Protein AF-A0A6A4IDJ8-F1 (afdb_monomer)

Radius of gyration: 20.81 Å; Cα contacts (8 Å, |Δi|>4): 301; chains: 1; bounding box: 50×39×60 Å

Foldseek 3Di:
DFEEAPVQEFQVCVLQCQQNQWHWDQDPVRDTDTDGRPDHVVVPDDDDTGYDDAVHDPRHDDPVSDDDALLVRLVVVQVVVQVVCVVVVVCLPDAAEYEYEANCLRNVVSNQVVLVVVLVVQVVPPPDPGSNDGHPYYHYYHYDHQVLVVLVCPLVQAPDQDPVRDGNDDPVLSVQSVVLSVVLNVLSVVCVVPVDPVSVVSSVVSSCRVND

Nearest PDB structures (foldseek):
  4az0-assembly1_A  TM=6.707E-01  e=9.562E-08  Homo sapiens
  1ac5-assembly1_A  TM=7.218E-01  e=9.133E-07  Saccharomyces cerevisiae
  4mws-assembly1_B  TM=6.932E-01  e=4.111E-06  Homo sapiens
  1ivy-assembly1_A  TM=6.555E-01  e=3.406E-06  Homo sapiens
  4cib-assembly1_A-2  TM=6.575E-01  e=1.121E-05  Homo sapiens

Mean predicted aligned error: 4.63 Å

Organism: NCBI:txid1447944

InterPro domains:
  IPR001563 Peptidase S10, serine carboxypeptidase [PF00450] (3-128)
  IPR001563 Peptidase S10, serine carboxypeptidase [PR00724] (37-49)
  IPR001563 Peptidase S10, serine carboxypeptidase [PR00724] (50-60)
  IPR001563 Peptidase S10, serine carboxypeptidase [PR00724] (84-109)
  IPR001563 Peptidase S10, serine carboxypeptidase [PTHR11802] (3-147)
  IPR029058 Alpha/Beta hydrolase fold [G3DSA:3.40.50.1820] (1-210)
  IPR029058 Alpha/Beta hydrolase fold [SSF53474] (2-199)

Structure (mmCIF, N/CA/C/O backbone):
data_AF-A0A6A4IDJ8-F1
#
_entry.id   AF-A0A6A4IDJ8-F1
#
loop_
_atom_site.group_PDB
_atom_site.id
_atom_site.type_symbol
_atom_site.label_atom_id
_atom_site.label_alt_id
_atom_site.label_comp_id
_atom_site.label_asym_id
_atom_site.label_entity_id
_atom_site.label_seq_id
_atom_site.pdbx_PDB_ins_code
_atom_site.Cartn_x
_atom_site.Cartn_y
_atom_site.Cartn_z
_atom_site.occupancy
_atom_site.B_iso_or_equiv
_atom_site.auth_seq_id
_atom_site.auth_comp_id
_atom_site.auth_asym_id
_atom_site.auth_atom_id
_atom_site.pdbx_PDB_model_num
ATOM 1 N N . MET A 1 1 ? -10.641 -4.810 2.750 1.00 96.31 1 MET A N 1
ATOM 2 C CA . MET A 1 1 ? -10.283 -3.405 2.479 1.00 96.31 1 MET A CA 1
ATOM 3 C C . MET A 1 1 ? -9.244 -3.351 1.375 1.00 96.31 1 MET A C 1
ATOM 5 O O . MET A 1 1 ? -8.330 -4.166 1.397 1.00 96.31 1 MET A O 1
ATOM 9 N N . THR A 1 2 ? -9.379 -2.419 0.434 1.00 95.88 2 THR A N 1
ATOM 10 C CA . THR A 1 2 ? -8.414 -2.151 -0.638 1.00 95.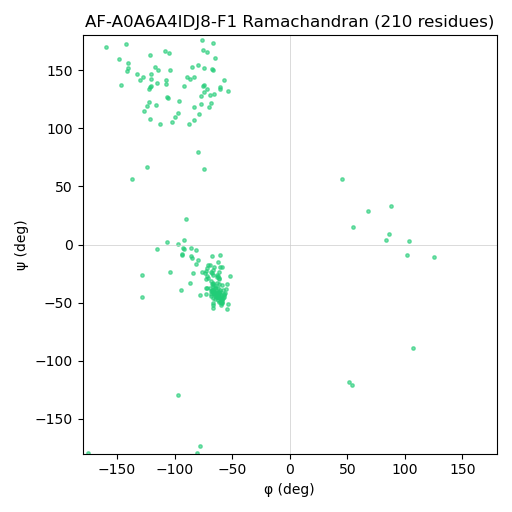88 2 THR A CA 1
ATOM 11 C C . THR A 1 2 ? -7.925 -0.706 -0.551 1.00 95.88 2 THR A C 1
ATOM 13 O O . THR A 1 2 ? -8.698 0.191 -0.211 1.00 95.88 2 THR A O 1
ATOM 16 N N . LEU A 1 3 ? -6.645 -0.481 -0.841 1.00 96.19 3 LEU A N 1
ATOM 17 C CA . LEU A 1 3 ? -6.045 0.853 -0.939 1.00 96.19 3 LEU A CA 1
ATOM 18 C C . LEU A 1 3 ? -5.050 0.911 -2.103 1.00 96.19 3 LEU A C 1
ATOM 20 O O . LEU A 1 3 ? -4.458 -0.109 -2.472 1.00 96.19 3 LEU A O 1
ATOM 24 N N . GLY A 1 4 ? -4.875 2.102 -2.672 1.00 95.06 4 GLY A N 1
ATOM 25 C CA . GLY A 1 4 ? -3.953 2.330 -3.780 1.00 95.06 4 GLY A CA 1
ATOM 26 C C . GLY A 1 4 ? -2.477 2.274 -3.370 1.00 95.06 4 GLY A C 1
ATOM 27 O O . GLY A 1 4 ? -2.130 2.297 -2.189 1.00 95.06 4 GLY A O 1
ATOM 28 N N . GLY A 1 5 ? -1.609 2.173 -4.380 1.00 94.62 5 GLY A N 1
ATOM 29 C CA . GLY A 1 5 ? -0.154 2.271 -4.246 1.00 94.62 5 GLY A CA 1
ATOM 30 C C . GLY A 1 5 ? 0.350 3.683 -4.568 1.00 94.62 5 GLY A C 1
ATOM 31 O O . GLY A 1 5 ? -0.171 4.669 -4.048 1.00 94.62 5 GLY A O 1
ATOM 32 N N . GLY A 1 6 ? 1.354 3.784 -5.447 1.00 93.44 6 GLY A N 1
ATOM 33 C CA . GLY A 1 6 ? 1.937 5.049 -5.913 1.00 93.44 6 GLY A CA 1
ATOM 34 C C . GLY A 1 6 ? 3.328 5.315 -5.325 1.00 93.44 6 GLY A C 1
ATOM 35 O O . GLY A 1 6 ? 4.295 4.877 -5.943 1.00 93.44 6 GLY A O 1
ATOM 36 N N . PRO A 1 7 ? 3.463 5.974 -4.153 1.00 93.00 7 PRO A N 1
ATOM 37 C CA . PRO A 1 7 ? 2.414 6.420 -3.226 1.00 93.00 7 PRO A CA 1
ATOM 38 C C . PRO A 1 7 ? 1.541 7.540 -3.807 1.00 93.00 7 PRO A C 1
ATOM 40 O O . PRO A 1 7 ? 2.003 8.335 -4.617 1.00 93.00 7 PRO A O 1
ATOM 43 N N . GLY A 1 8 ? 0.278 7.614 -3.382 1.00 93.88 8 GLY A N 1
ATOM 44 C CA . GLY A 1 8 ? -0.651 8.667 -3.809 1.00 93.88 8 GLY A CA 1
ATOM 45 C C . GLY A 1 8 ? -1.695 8.241 -4.849 1.00 93.88 8 GLY A C 1
ATOM 46 O O . GLY A 1 8 ? -2.475 9.071 -5.312 1.00 93.88 8 GLY A O 1
ATOM 47 N N . GLY A 1 9 ? -1.721 6.960 -5.227 1.00 95.06 9 GLY A N 1
ATOM 48 C CA . GLY A 1 9 ? -2.735 6.421 -6.128 1.00 95.06 9 GLY A CA 1
ATOM 49 C C . GLY A 1 9 ? -4.075 6.237 -5.418 1.00 95.06 9 GLY A C 1
ATOM 50 O O . GLY A 1 9 ? -4.120 5.722 -4.303 1.00 95.06 9 GLY A O 1
ATOM 51 N N . SER A 1 10 ? -5.172 6.619 -6.076 1.00 96.06 10 SER A N 1
ATOM 52 C CA . SER A 1 10 ? -6.521 6.419 -5.534 1.00 96.06 10 SER A CA 1
ATOM 53 C C . SER A 1 10 ? -6.821 4.935 -5.315 1.00 96.06 10 SER A C 1
ATOM 55 O O . SER A 1 10 ? -6.571 4.097 -6.186 1.00 96.06 10 SER A O 1
ATOM 57 N N . GLY A 1 11 ? -7.408 4.608 -4.162 1.00 95.12 11 GLY A N 1
ATOM 58 C CA . GLY A 1 11 ? -7.892 3.257 -3.883 1.00 95.12 11 GLY A CA 1
ATOM 59 C C . GLY A 1 11 ? -9.058 2.857 -4.780 1.00 95.12 11 GLY A C 1
ATOM 60 O O . GLY A 1 11 ? -9.251 1.665 -5.018 1.00 95.12 11 GLY A O 1
ATOM 61 N N . MET A 1 12 ? -9.767 3.840 -5.346 1.00 92.88 12 MET A N 1
ATOM 62 C CA . MET A 1 12 ? -10.917 3.638 -6.228 1.00 92.88 12 MET A CA 1
ATOM 63 C C . MET A 1 12 ? -10.552 2.971 -7.557 1.00 92.88 12 MET A C 1
ATOM 65 O O . MET A 1 12 ? -11.416 2.373 -8.198 1.00 92.88 12 MET A O 1
ATOM 69 N N . LEU A 1 13 ? -9.278 3.005 -7.963 1.00 90.75 13 LEU A N 1
ATOM 70 C CA . LEU A 1 13 ? -8.842 2.356 -9.200 1.00 90.75 13 LEU A CA 1
ATOM 71 C C . LEU A 1 13 ? -9.151 0.855 -9.191 1.00 90.75 13 LEU A C 1
ATOM 73 O O . LEU A 1 13 ? -9.578 0.315 -10.205 1.00 90.75 13 LEU A O 1
ATOM 77 N N . PHE A 1 14 ? -8.983 0.180 -8.053 1.00 90.75 14 PHE A N 1
ATOM 78 C CA . PHE A 1 14 ? -9.206 -1.260 -7.952 1.00 90.75 14 PHE A CA 1
ATOM 79 C C . PHE A 1 14 ? -10.681 -1.662 -8.145 1.00 90.75 14 PHE A C 1
ATOM 81 O O . PHE A 1 14 ? -10.953 -2.472 -9.036 1.00 90.75 14 PHE A O 1
ATOM 88 N N . PRO A 1 15 ? -11.660 -1.110 -7.392 1.00 92.12 15 PRO A N 1
ATOM 89 C CA . PRO A 1 15 ? -13.061 -1.442 -7.621 1.00 92.12 15 PRO A CA 1
ATOM 90 C C . PRO A 1 15 ? -13.528 -1.066 -9.035 1.00 92.12 15 PRO A C 1
ATOM 92 O O . PRO A 1 15 ? -14.193 -1.881 -9.669 1.00 92.12 15 PRO A O 1
ATOM 95 N N . PHE A 1 16 ? -13.122 0.086 -9.577 1.00 91.94 16 PHE A N 1
ATOM 96 C CA . PHE A 1 16 ? -13.548 0.525 -10.914 1.00 91.94 16 PHE A CA 1
ATOM 97 C C . PHE A 1 16 ? -12.772 -0.104 -12.083 1.00 91.94 16 PHE A C 1
ATOM 99 O O . PHE A 1 16 ? -13.154 0.086 -13.237 1.00 91.94 16 PHE A O 1
ATOM 106 N N . SER A 1 17 ? -11.733 -0.896 -11.807 1.00 88.56 17 SER A N 1
ATOM 107 C CA . SER A 1 17 ? -11.052 -1.738 -12.806 1.00 88.56 17 SER A CA 1
ATOM 108 C C . SER A 1 17 ? -11.629 -3.157 -12.890 1.00 88.56 17 SER A C 1
ATOM 110 O O . SER A 1 17 ? -11.113 -3.980 -13.639 1.00 88.56 17 SER A O 1
ATOM 112 N N . GLY A 1 18 ? -12.694 -3.459 -12.137 1.00 83.75 18 GLY A N 1
ATOM 113 C CA . GLY A 1 18 ? -13.428 -4.725 -12.239 1.00 83.75 18 GLY A CA 1
ATOM 114 C C . GLY A 1 18 ? -13.583 -5.500 -10.931 1.00 83.75 18 GLY A C 1
ATOM 115 O O . GLY A 1 18 ? -14.393 -6.419 -10.875 1.00 83.75 18 GLY A O 1
ATOM 116 N N . ALA A 1 19 ? -12.890 -5.138 -9.848 1.00 91.06 19 ALA A N 1
ATOM 117 C CA . ALA A 1 19 ? -13.124 -5.806 -8.564 1.00 91.06 19 ALA A CA 1
ATOM 118 C C . ALA A 1 19 ? -14.454 -5.385 -7.908 1.00 91.06 19 ALA A C 1
ATOM 120 O O . ALA A 1 19 ? -15.022 -6.127 -7.109 1.00 91.06 19 ALA A O 1
ATOM 121 N N . GLY A 1 20 ? -14.955 -4.193 -8.236 1.00 94.12 20 GLY A N 1
ATOM 122 C CA . GLY A 1 20 ? -16.267 -3.697 -7.834 1.00 94.12 20 GLY A CA 1
ATOM 123 C C . GLY A 1 20 ? -17.389 -4.252 -8.718 1.00 94.12 20 GLY A C 1
ATOM 124 O O . GLY A 1 20 ? -17.131 -5.048 -9.622 1.00 94.12 20 GLY A O 1
ATOM 125 N N . PRO A 1 21 ? -18.652 -3.874 -8.469 1.00 94.12 21 PRO A N 1
ATOM 126 C CA . PRO A 1 21 ? -19.792 -4.347 -9.262 1.00 94.12 21 PRO A CA 1
ATOM 127 C C . PRO A 1 21 ? -19.769 -3.813 -10.702 1.00 94.12 21 PRO A C 1
ATOM 129 O O . PRO A 1 21 ? -20.310 -4.445 -11.606 1.00 94.12 21 PRO A O 1
ATOM 132 N N . CYS A 1 22 ? -19.110 -2.674 -10.925 1.00 93.25 22 CYS A N 1
ATOM 133 C CA . CYS A 1 22 ? -18.971 -2.054 -12.234 1.00 93.25 22 CYS A CA 1
ATOM 134 C C . CYS A 1 22 ? -17.518 -1.652 -12.497 1.00 93.25 22 CYS A C 1
ATOM 136 O O . CYS A 1 22 ? -16.819 -1.222 -11.576 1.00 93.25 22 CYS A O 1
ATOM 138 N N . SER A 1 23 ? -17.100 -1.722 -13.758 1.00 93.19 23 SER A N 1
ATOM 139 C CA . SER A 1 23 ? -15.909 -1.042 -14.262 1.00 93.19 23 SER A CA 1
ATOM 140 C C . SER A 1 23 ? -16.285 0.176 -15.105 1.00 93.19 23 SER A C 1
ATOM 142 O O . SER A 1 23 ? -17.444 0.346 -15.490 1.00 93.19 23 SER A O 1
ATOM 144 N N . ILE A 1 24 ? -15.319 1.059 -15.356 1.00 92.25 24 ILE A N 1
ATOM 145 C CA . ILE A 1 24 ? -15.520 2.231 -16.216 1.00 92.25 24 ILE A CA 1
ATOM 146 C C . ILE A 1 24 ? -15.037 1.910 -17.631 1.00 92.25 24 ILE A C 1
ATOM 148 O O . ILE A 1 24 ? -13.882 1.540 -17.828 1.00 92.25 24 ILE A O 1
ATOM 152 N N . SER A 1 25 ? -15.927 2.071 -18.609 1.00 91.81 25 SER A N 1
ATOM 153 C CA . SER A 1 25 ? -15.618 2.046 -20.040 1.00 91.81 25 SER A CA 1
ATOM 154 C C . SER A 1 25 ? -15.733 3.451 -20.625 1.00 91.81 25 SER A C 1
ATOM 156 O O . SER A 1 25 ? -16.287 4.346 -19.989 1.00 91.81 25 SER A O 1
ATOM 158 N N . ILE A 1 26 ? -15.223 3.646 -21.836 1.00 94.69 26 ILE A N 1
ATOM 159 C CA . ILE A 1 26 ? -15.336 4.902 -22.576 1.00 94.69 26 ILE A CA 1
ATOM 160 C C . ILE A 1 26 ? -16.351 4.712 -23.704 1.00 94.69 26 ILE A C 1
ATOM 162 O O . ILE A 1 26 ? -16.252 3.749 -24.466 1.00 94.69 26 ILE A O 1
ATOM 166 N N . ASP A 1 27 ? -17.350 5.591 -23.776 1.00 94.62 27 ASP A N 1
ATOM 167 C CA . ASP A 1 27 ? -18.322 5.607 -24.870 1.00 94.62 27 ASP A CA 1
ATOM 168 C C . ASP A 1 27 ? -17.736 6.221 -26.158 1.00 94.62 27 ASP A C 1
ATOM 170 O O . ASP A 1 27 ? -16.610 6.721 -26.188 1.00 94.62 27 ASP A O 1
ATOM 174 N N . GLU A 1 28 ? -18.512 6.207 -27.244 1.00 95.19 28 GLU A N 1
ATOM 175 C CA . GLU A 1 28 ? -18.094 6.754 -28.545 1.00 95.19 28 GLU A CA 1
ATOM 176 C C . GLU A 1 28 ? -17.774 8.262 -28.510 1.00 95.19 28 GLU A C 1
ATOM 178 O O . GLU A 1 28 ? -17.069 8.761 -29.386 1.00 95.19 28 GLU A O 1
ATOM 183 N N . ASN A 1 29 ? -18.258 8.989 -27.496 1.00 95.38 29 ASN A N 1
ATOM 184 C CA . ASN A 1 29 ? -18.033 10.422 -27.308 1.00 95.38 29 ASN A CA 1
ATOM 185 C C . ASN 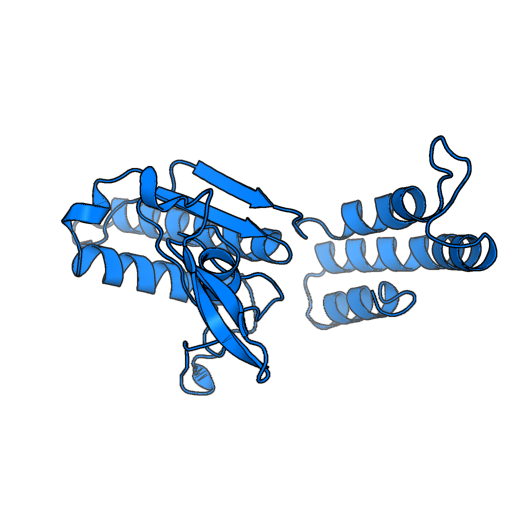A 1 29 ? -16.882 10.724 -26.332 1.00 95.38 29 ASN A C 1
ATOM 187 O O . ASN A 1 29 ? -16.595 11.893 -26.071 1.00 95.38 29 ASN A O 1
ATOM 191 N N . GLY A 1 30 ? -16.220 9.701 -25.784 1.00 93.50 30 GLY A N 1
ATOM 192 C CA . GLY A 1 30 ? -15.143 9.866 -24.811 1.00 93.50 30 GLY A CA 1
ATOM 193 C C . GLY A 1 30 ? -15.605 9.981 -23.353 1.00 93.50 30 GLY A C 1
ATOM 194 O O . GLY A 1 30 ? -14.787 10.297 -22.488 1.00 93.50 30 GLY A O 1
ATOM 195 N N . HIS A 1 31 ? -16.881 9.739 -23.042 1.00 93.88 31 HIS A N 1
ATOM 196 C CA . HIS A 1 31 ? -17.390 9.789 -21.673 1.00 93.88 31 HIS A CA 1
ATOM 197 C C . HIS A 1 31 ? -17.224 8.455 -20.945 1.00 93.88 31 HIS A C 1
ATOM 199 O O . HIS A 1 31 ? -17.441 7.381 -21.505 1.00 93.88 31 HIS A O 1
ATOM 205 N N . GLY A 1 32 ? -16.899 8.536 -19.653 1.00 91.38 32 GLY A N 1
ATOM 206 C CA . GLY A 1 32 ? -16.871 7.378 -18.767 1.00 91.38 32 GLY A CA 1
ATOM 207 C C . GLY A 1 32 ? -18.280 6.855 -18.491 1.00 91.38 32 GLY A C 1
ATOM 208 O O . GLY A 1 32 ? -19.088 7.560 -17.887 1.00 91.38 32 GLY A O 1
ATOM 209 N N . ILE A 1 33 ? -18.560 5.615 -18.884 1.00 93.94 33 ILE A N 1
ATOM 210 C CA . ILE A 1 33 ? -19.815 4.913 -18.596 1.00 93.94 33 ILE A CA 1
ATOM 211 C C . ILE A 1 33 ? -19.556 3.694 -17.700 1.00 93.94 33 ILE A C 1
ATOM 213 O O . ILE A 1 33 ? -18.570 2.979 -17.904 1.00 93.94 33 ILE A O 1
ATOM 217 N N . PRO A 1 34 ? -20.418 3.422 -16.705 1.00 93.31 34 PRO A N 1
ATOM 218 C CA . PRO A 1 34 ? -20.304 2.210 -15.912 1.00 93.31 34 PRO A CA 1
ATOM 219 C C . PRO A 1 34 ? -20.784 1.005 -16.727 1.00 93.31 34 PRO A C 1
ATOM 221 O O . PRO A 1 34 ? -21.878 1.019 -17.292 1.00 93.31 34 PRO A O 1
ATOM 224 N N . ILE A 1 35 ? -19.992 -0.060 -16.740 1.00 94.56 35 ILE A N 1
ATOM 225 C CA . ILE A 1 35 ? -20.373 -1.369 -17.278 1.00 94.56 35 ILE A CA 1
ATOM 226 C C . ILE A 1 35 ? -20.276 -2.414 -16.168 1.00 94.56 35 ILE A C 1
ATOM 228 O O . ILE A 1 35 ? -19.431 -2.299 -15.283 1.00 94.56 35 ILE A O 1
ATOM 232 N N . ALA A 1 36 ? -21.150 -3.420 -16.183 1.00 95.12 36 ALA A N 1
ATOM 233 C CA . ALA A 1 36 ? -21.112 -4.487 -15.185 1.00 95.12 36 ALA A CA 1
ATOM 234 C C . ALA A 1 36 ? -19.769 -5.228 -15.251 1.00 95.12 36 ALA A C 1
ATOM 236 O O . ALA A 1 36 ? -19.304 -5.579 -16.339 1.00 95.12 36 ALA A O 1
ATOM 237 N N . SER A 1 37 ? -19.151 -5.469 -14.093 1.00 94.62 37 SER A N 1
ATOM 238 C CA . SER A 1 37 ? -17.933 -6.273 -14.049 1.00 94.62 37 SER A CA 1
ATOM 239 C C . SER A 1 37 ? -18.283 -7.757 -14.191 1.00 94.62 37 SER A C 1
ATOM 241 O O . SER A 1 37 ? -19.104 -8.247 -13.415 1.00 94.62 37 SER A O 1
ATOM 243 N N . PRO A 1 38 ? -17.659 -8.501 -15.122 1.00 93.25 38 PRO A N 1
ATOM 244 C CA . PRO A 1 38 ? -17.938 -9.926 -15.301 1.00 93.25 38 PRO A CA 1
ATOM 245 C C . PRO A 1 38 ? -17.409 -10.807 -14.158 1.00 93.25 38 PRO A C 1
ATOM 247 O O . PRO A 1 38 ? -17.828 -11.953 -14.046 1.00 93.25 38 PRO A O 1
ATOM 250 N N . TYR A 1 39 ? -16.480 -10.298 -13.338 1.00 92.12 39 TYR A N 1
ATOM 251 C CA . TYR A 1 39 ? -15.814 -11.047 -12.264 1.00 92.12 39 TYR A CA 1
ATOM 252 C C . TYR A 1 39 ? -15.717 -10.203 -10.986 1.00 92.12 39 TYR A C 1
ATOM 254 O O . TYR A 1 39 ? -14.628 -9.928 -10.473 1.00 92.12 39 TYR A O 1
ATOM 262 N N . SER A 1 40 ? -16.864 -9.731 -10.496 1.00 95.06 40 SER A N 1
ATOM 263 C CA . SER A 1 40 ? -16.902 -8.844 -9.336 1.00 95.06 40 SER A CA 1
ATOM 264 C C . SER A 1 40 ? -16.575 -9.578 -8.036 1.00 95.06 40 SER A C 1
ATOM 266 O O . SER A 1 40 ? -17.171 -10.600 -7.710 1.00 95.06 40 SER A O 1
ATOM 268 N N . TRP A 1 41 ? -15.707 -8.997 -7.205 1.00 94.94 41 TRP A N 1
ATOM 269 C CA . TRP A 1 41 ? -15.465 -9.526 -5.859 1.00 94.94 41 TRP A CA 1
ATOM 270 C C . TRP A 1 41 ? -16.684 -9.354 -4.953 1.00 94.94 41 TRP A C 1
ATOM 272 O O . TRP A 1 41 ? -16.847 -10.098 -3.986 1.00 94.94 41 TRP A O 1
ATOM 282 N N . THR A 1 42 ? -17.556 -8.393 -5.272 1.00 95.19 42 THR A N 1
ATOM 283 C CA . THR A 1 42 ? -18.755 -8.114 -4.472 1.00 95.19 42 THR A CA 1
ATOM 284 C C . THR A 1 42 ? -19.798 -9.233 -4.504 1.00 95.19 42 THR A C 1
ATOM 286 O O . THR A 1 42 ? -20.701 -9.234 -3.674 1.00 95.19 42 THR A O 1
ATOM 289 N N . GLU A 1 43 ? -19.637 -10.230 -5.381 1.00 95.12 43 GLU A N 1
ATOM 290 C CA . GLU A 1 43 ? -20.442 -11.460 -5.388 1.00 95.12 43 GLU A CA 1
ATOM 291 C C . GLU A 1 43 ? -20.111 -12.407 -4.223 1.00 95.12 43 GLU A C 1
ATOM 293 O O . GLU A 1 43 ? -20.917 -13.269 -3.870 1.00 95.12 43 GLU A O 1
ATOM 298 N N . HIS A 1 44 ? -18.933 -12.254 -3.609 1.00 94.69 44 HIS A N 1
ATOM 299 C CA . HIS A 1 44 ? -18.438 -13.166 -2.575 1.00 94.69 44 HIS A CA 1
ATOM 300 C C . HIS A 1 44 ? -17.994 -12.465 -1.291 1.00 94.69 44 HIS A C 1
ATOM 302 O O . HIS A 1 44 ? -18.015 -13.082 -0.226 1.00 94.69 44 HIS A O 1
ATOM 308 N N . VAL A 1 45 ? -17.586 -11.193 -1.359 1.00 94.44 45 VAL A N 1
ATOM 309 C CA . VAL A 1 45 ? -17.069 -10.448 -0.204 1.00 94.44 45 VAL A CA 1
ATOM 310 C C . VAL A 1 45 ? -17.549 -9.001 -0.176 1.00 94.44 45 VAL A C 1
ATOM 312 O O . VAL A 1 45 ? -17.832 -8.384 -1.198 1.00 94.44 45 VAL A O 1
ATOM 315 N N . ASN A 1 46 ? -17.550 -8.407 1.017 1.00 95.06 46 ASN A N 1
ATOM 316 C CA . ASN A 1 46 ? -17.734 -6.967 1.165 1.00 95.06 46 ASN A CA 1
ATOM 317 C C . ASN A 1 46 ? -16.434 -6.232 0.797 1.00 95.06 46 ASN A C 1
ATOM 319 O O . ASN A 1 46 ? -15.395 -6.432 1.433 1.00 95.06 46 ASN A O 1
ATOM 323 N N . VAL A 1 47 ? -16.488 -5.346 -0.200 1.00 95.38 47 VAL A N 1
ATOM 324 C CA . VAL A 1 47 ? -15.331 -4.547 -0.632 1.00 95.38 47 VAL A CA 1
ATOM 325 C C . VAL A 1 47 ? -15.411 -3.142 -0.035 1.00 95.38 47 VAL A C 1
ATOM 327 O O . VAL A 1 47 ? -16.229 -2.325 -0.440 1.00 95.38 47 VAL A O 1
ATOM 330 N N . LEU A 1 48 ? -14.518 -2.851 0.913 1.00 96.38 48 LEU A N 1
ATOM 331 C CA . LEU A 1 48 ? -14.250 -1.499 1.409 1.00 96.38 48 LEU A CA 1
ATOM 332 C C . LEU A 1 48 ? -13.022 -0.942 0.691 1.00 96.38 48 LEU A C 1
ATOM 334 O O . LEU A 1 48 ? -11.928 -1.454 0.908 1.00 96.38 48 LEU A O 1
ATOM 338 N N . SER A 1 49 ? -13.183 0.084 -0.134 1.00 96.44 49 SER A N 1
ATOM 339 C CA . SER A 1 49 ? -12.063 0.768 -0.782 1.00 96.44 49 SER A CA 1
ATOM 340 C C . SER A 1 49 ? -11.861 2.142 -0.156 1.00 96.44 49 SER A C 1
ATOM 342 O O . SER A 1 49 ? -12.844 2.820 0.142 1.00 96.44 49 SER A O 1
ATOM 344 N N . ILE A 1 50 ? -10.608 2.536 0.072 1.00 97.75 50 ILE A N 1
ATOM 345 C CA . ILE A 1 50 ? -10.276 3.826 0.684 1.00 97.75 50 ILE A CA 1
ATOM 346 C C . ILE A 1 50 ? -9.234 4.576 -0.135 1.00 97.75 50 ILE A C 1
ATOM 348 O O . ILE A 1 50 ? -8.268 3.990 -0.624 1.00 97.75 50 ILE A O 1
ATOM 352 N N . ASP A 1 51 ? -9.404 5.890 -0.227 1.00 97.88 51 ASP A N 1
ATOM 353 C CA . ASP A 1 51 ? -8.349 6.782 -0.685 1.00 97.88 51 ASP A CA 1
ATOM 354 C C . ASP A 1 51 ? -7.419 7.116 0.479 1.00 97.88 51 ASP A C 1
ATOM 356 O O . ASP A 1 51 ? -7.836 7.674 1.497 1.00 97.88 51 ASP A O 1
ATOM 360 N N . HIS A 1 52 ? -6.157 6.728 0.334 1.00 96.00 52 HIS A N 1
ATOM 361 C CA . HIS A 1 52 ? -5.157 6.780 1.388 1.00 96.00 52 HIS A CA 1
ATOM 362 C C . HIS A 1 52 ? -3.777 7.071 0.787 1.00 96.00 52 HIS A C 1
ATOM 364 O O . HIS A 1 52 ? -3.420 6.428 -0.205 1.00 96.00 52 HIS A O 1
ATOM 370 N N . PRO A 1 53 ? -2.961 7.953 1.401 1.00 97.12 53 PRO A N 1
ATOM 371 C CA . PRO A 1 53 ? -3.228 8.793 2.586 1.00 97.12 53 PRO A CA 1
ATOM 372 C C . PRO A 1 53 ? -4.083 10.047 2.298 1.00 97.12 53 PRO A C 1
ATOM 374 O O . PRO A 1 53 ? -4.594 10.225 1.197 1.00 97.12 53 PRO A O 1
ATOM 377 N N . VAL A 1 54 ? -4.250 10.932 3.291 1.00 97.12 54 VAL A N 1
ATOM 378 C CA . VAL A 1 54 ? -4.884 12.253 3.100 1.00 97.12 54 VAL A CA 1
ATOM 379 C C . VAL A 1 54 ? -4.180 13.019 1.972 1.00 97.12 54 VAL A C 1
ATOM 381 O O . VAL A 1 54 ? -2.953 13.112 1.955 1.00 97.12 54 VAL A O 1
ATOM 384 N N . GLY A 1 55 ? -4.962 13.578 1.048 1.00 95.56 55 GLY A N 1
ATOM 385 C CA . GLY A 1 55 ? -4.507 14.218 -0.190 1.00 95.56 55 GLY A CA 1
ATOM 386 C C . GLY A 1 55 ? -4.680 13.344 -1.438 1.00 95.56 55 GLY A C 1
ATOM 387 O O . GLY A 1 55 ? -4.492 13.838 -2.547 1.00 95.56 55 GLY A O 1
ATOM 388 N N . VAL A 1 56 ? -5.041 12.067 -1.278 1.00 97.12 56 VAL A N 1
ATOM 389 C CA . VAL A 1 56 ? -5.294 11.130 -2.380 1.00 97.12 56 VAL A CA 1
ATOM 390 C C . VAL A 1 56 ? -6.764 11.127 -2.769 1.00 97.12 56 VAL A C 1
ATOM 392 O O . VAL A 1 56 ? -7.627 11.039 -1.901 1.00 97.12 56 VAL A O 1
ATOM 395 N N . GLY A 1 57 ? -7.045 11.144 -4.075 1.00 95.62 57 GLY A N 1
ATOM 396 C CA . GLY A 1 57 ? -8.396 10.989 -4.620 1.00 95.62 57 GLY A CA 1
ATOM 397 C C . GLY A 1 57 ? -9.400 11.941 -3.966 1.00 95.62 57 GLY A C 1
ATOM 398 O O . GLY A 1 57 ? -9.245 13.158 -4.044 1.00 95.62 57 GLY A O 1
ATOM 399 N N . PHE A 1 58 ? -10.417 11.383 -3.312 1.00 96.12 58 PHE A N 1
ATOM 400 C CA . PHE A 1 58 ? -11.447 12.140 -2.597 1.00 96.12 58 PHE A CA 1
ATOM 401 C C . PHE A 1 58 ? -11.146 12.371 -1.108 1.00 96.12 58 PHE A C 1
ATOM 403 O O . PHE A 1 58 ? -11.911 13.058 -0.432 1.00 96.12 58 PHE A O 1
ATOM 410 N N . SER A 1 59 ? -10.041 11.842 -0.581 1.00 96.94 59 SER A N 1
ATOM 411 C CA . SER A 1 59 ? -9.590 12.106 0.788 1.00 96.94 59 SER A CA 1
ATOM 412 C C . SER A 1 59 ? -8.813 13.422 0.840 1.00 96.94 59 SER A C 1
ATOM 414 O O . SER A 1 59 ? -7.664 13.488 0.410 1.00 96.94 59 SER A O 1
ATOM 416 N N . TYR A 1 60 ? -9.401 14.473 1.412 1.00 95.75 60 TYR A N 1
ATOM 417 C CA . TYR A 1 60 ? -8.773 15.793 1.551 1.00 95.75 60 TYR A CA 1
ATOM 418 C C . TYR A 1 60 ? -8.687 16.242 3.013 1.00 95.75 60 TYR A C 1
ATOM 420 O O . TYR A 1 60 ? -9.354 15.711 3.899 1.00 95.75 60 TYR A O 1
ATOM 428 N N . GLY A 1 61 ? -7.841 17.236 3.271 1.00 94.25 61 GLY A N 1
ATOM 429 C CA . GLY A 1 61 ? -7.665 17.822 4.592 1.00 94.25 61 GLY A CA 1
ATOM 430 C C . GLY A 1 61 ? -6.716 19.014 4.563 1.00 94.25 61 GLY A C 1
ATOM 431 O O . GLY A 1 61 ? -6.194 19.388 3.513 1.00 94.25 61 GLY A O 1
ATOM 432 N N . GLU A 1 62 ? -6.485 19.600 5.733 1.00 96.00 62 GLU A N 1
ATOM 433 C CA . GLU A 1 62 ? -5.522 20.687 5.907 1.00 96.00 62 GLU A CA 1
ATOM 434 C C . GLU A 1 62 ? -4.085 20.219 5.641 1.00 96.00 62 GLU A C 1
ATOM 436 O O . GLU A 1 62 ? -3.759 19.038 5.766 1.00 96.00 62 GLU A O 1
ATOM 441 N N . ARG A 1 63 ? -3.170 21.159 5.368 1.00 93.56 63 ARG A N 1
ATOM 442 C CA . ARG A 1 63 ? -1.744 20.842 5.140 1.00 93.56 63 ARG A CA 1
ATOM 443 C C . ARG A 1 63 ? -1.121 20.038 6.291 1.00 93.56 63 ARG A C 1
ATOM 445 O O . ARG A 1 63 ? -0.273 19.185 6.048 1.00 93.56 63 ARG A O 1
ATOM 452 N N . ALA A 1 64 ? -1.549 20.292 7.528 1.00 94.31 64 ALA A N 1
ATOM 453 C CA . ALA A 1 64 ? -1.093 19.568 8.718 1.00 94.31 64 ALA A CA 1
ATOM 454 C C . ALA A 1 64 ? -1.577 18.101 8.775 1.00 94.31 64 ALA A C 1
ATOM 456 O O . ALA A 1 64 ? -1.011 17.288 9.505 1.00 94.31 64 ALA A O 1
ATOM 457 N N . SER A 1 65 ? -2.602 17.749 7.996 1.00 93.94 65 SER A N 1
ATOM 458 C CA . SER A 1 65 ? -3.121 16.384 7.876 1.00 93.94 65 SER A CA 1
ATOM 459 C C . SER A 1 65 ? -2.359 15.544 6.851 1.00 93.94 65 SER A C 1
ATOM 461 O O . SER A 1 65 ? -2.523 14.328 6.829 1.00 93.94 65 SER A O 1
ATOM 463 N N . LEU A 1 66 ? -1.502 16.151 6.026 1.00 94.88 66 LEU A N 1
ATOM 464 C CA . LEU A 1 66 ? -0.665 15.404 5.091 1.00 94.88 66 LEU A CA 1
ATOM 465 C C . LEU A 1 66 ? 0.371 14.559 5.843 1.00 94.88 66 LEU A C 1
ATOM 467 O O . LEU A 1 66 ? 0.822 14.901 6.943 1.00 94.88 66 LEU A O 1
ATOM 471 N N . ARG A 1 67 ? 0.753 13.435 5.237 1.00 94.81 67 ARG A N 1
ATOM 472 C CA . ARG A 1 67 ? 1.690 12.464 5.811 1.00 94.81 67 ARG A CA 1
ATOM 473 C C . ARG A 1 67 ? 2.877 12.283 4.884 1.00 94.81 67 ARG A C 1
ATOM 475 O O . ARG A 1 67 ? 2.717 12.117 3.683 1.00 94.81 67 ARG A O 1
ATOM 482 N N . ASN A 1 68 ? 4.072 12.312 5.461 1.00 92.00 68 ASN A N 1
ATOM 483 C CA . ASN A 1 68 ? 5.341 12.180 4.745 1.00 92.00 68 ASN A CA 1
ATOM 484 C C . ASN A 1 68 ? 6.016 10.814 4.955 1.00 92.00 68 ASN A C 1
ATOM 486 O O . ASN A 1 68 ? 7.116 10.598 4.455 1.00 92.00 68 ASN A O 1
ATOM 490 N N . THR A 1 69 ? 5.391 9.900 5.705 1.00 94.56 69 THR A N 1
ATOM 491 C CA . THR A 1 69 ? 5.887 8.533 5.903 1.00 94.56 69 THR A CA 1
ATOM 492 C C . THR A 1 69 ? 4.731 7.538 5.906 1.00 94.56 69 THR A C 1
ATOM 494 O O . THR A 1 69 ? 3.636 7.857 6.374 1.00 94.56 69 THR A O 1
ATOM 497 N N . SER A 1 70 ? 4.985 6.305 5.461 1.00 96.62 70 SER A N 1
ATOM 498 C CA . SER A 1 70 ? 4.005 5.210 5.521 1.00 96.62 70 SER A CA 1
ATOM 499 C C . SER A 1 70 ? 3.583 4.879 6.954 1.00 96.62 70 SER A C 1
ATOM 501 O O . SER A 1 70 ? 2.448 4.469 7.178 1.00 96.62 70 SER A O 1
ATOM 503 N N . LEU A 1 71 ? 4.473 5.092 7.933 1.00 96.75 71 LEU A N 1
ATOM 504 C CA . LEU A 1 71 ? 4.162 4.892 9.346 1.00 96.75 71 LEU A CA 1
ATOM 505 C C . LEU A 1 71 ? 3.123 5.901 9.831 1.00 96.75 71 LEU A C 1
ATOM 507 O O . LEU A 1 71 ? 2.120 5.500 10.403 1.00 96.75 71 LEU A O 1
ATOM 511 N N . THR A 1 72 ? 3.334 7.200 9.603 1.00 96.69 72 THR A N 1
ATOM 512 C CA . THR A 1 72 ? 2.376 8.228 10.044 1.00 96.69 72 THR A CA 1
ATOM 513 C C . THR A 1 72 ? 1.049 8.129 9.296 1.00 96.69 72 THR A C 1
ATOM 515 O O . THR A 1 72 ? 0.004 8.330 9.902 1.00 96.69 72 THR A O 1
ATOM 518 N N . ALA A 1 73 ? 1.072 7.725 8.025 1.00 97.88 73 ALA A N 1
ATOM 519 C CA . ALA A 1 73 ? -0.133 7.394 7.271 1.00 97.88 73 ALA A CA 1
ATOM 520 C C . ALA A 1 73 ? -0.914 6.216 7.887 1.00 97.88 73 ALA A C 1
ATOM 522 O O . ALA A 1 73 ? -2.138 6.270 7.981 1.00 97.88 73 ALA A O 1
ATOM 523 N N . ALA A 1 74 ? -0.230 5.171 8.360 1.00 98.50 74 ALA A N 1
ATOM 524 C CA . ALA A 1 74 ? -0.874 4.001 8.957 1.00 98.50 74 ALA A CA 1
ATOM 525 C C . ALA A 1 74 ? -1.698 4.312 10.222 1.00 98.50 74 ALA A C 1
ATOM 527 O O . ALA A 1 74 ? -2.695 3.631 10.466 1.00 98.50 74 ALA A O 1
ATOM 528 N N . TRP A 1 75 ? -1.331 5.343 10.994 1.00 98.31 75 TRP A N 1
ATOM 529 C CA . TRP A 1 75 ? -2.140 5.816 12.128 1.00 98.31 75 TRP A CA 1
ATOM 530 C C . TRP A 1 75 ? -3.512 6.320 11.684 1.00 98.31 75 TRP A C 1
ATOM 532 O O . TRP A 1 75 ? -4.515 5.921 12.274 1.00 98.31 75 TRP A O 1
ATOM 542 N N . ASP A 1 76 ? -3.568 7.103 10.604 1.00 97.81 76 ASP A N 1
ATOM 543 C CA . ASP A 1 76 ? -4.835 7.611 10.069 1.00 97.81 76 ASP A CA 1
ATOM 544 C C . ASP A 1 76 ? -5.721 6.464 9.551 1.00 97.81 76 ASP A C 1
ATOM 546 O O . ASP A 1 76 ? -6.936 6.479 9.743 1.00 97.81 76 ASP A O 1
ATOM 550 N N . THR A 1 77 ? -5.127 5.438 8.927 1.00 98.12 77 THR A N 1
ATOM 551 C CA . THR A 1 77 ? -5.871 4.245 8.482 1.00 98.12 77 THR A CA 1
ATOM 552 C C . THR A 1 77 ? -6.479 3.488 9.656 1.00 98.12 77 THR A C 1
ATOM 554 O O . THR A 1 77 ? -7.626 3.051 9.578 1.00 98.12 77 THR A O 1
ATOM 557 N N . ASP A 1 78 ? -5.732 3.325 10.747 1.00 98.56 78 ASP A N 1
ATOM 558 C CA . ASP A 1 78 ? -6.254 2.673 11.945 1.00 98.56 78 ASP A CA 1
ATOM 559 C C . ASP A 1 78 ? -7.370 3.498 12.610 1.00 98.56 78 ASP A C 1
ATOM 561 O O . ASP A 1 78 ? -8.402 2.941 12.986 1.00 98.56 78 ASP A O 1
ATOM 565 N N . ASP A 1 79 ? -7.215 4.823 12.691 1.00 98.12 79 ASP A N 1
ATOM 566 C CA . ASP A 1 79 ? -8.265 5.719 13.191 1.00 98.12 79 ASP A CA 1
ATOM 567 C C . ASP A 1 79 ? -9.534 5.634 12.330 1.00 98.12 79 ASP A C 1
ATOM 569 O O . ASP A 1 79 ? -10.644 5.516 12.863 1.00 98.12 79 ASP A O 1
ATOM 573 N N . PHE A 1 80 ? -9.379 5.605 11.002 1.00 98.31 80 PHE A N 1
ATOM 574 C CA . PHE A 1 80 ? -10.480 5.381 10.070 1.00 98.31 80 PHE A CA 1
ATOM 575 C C . PHE A 1 80 ? -11.172 4.036 10.321 1.00 98.31 80 PHE A C 1
ATOM 577 O O . PHE A 1 80 ? -12.397 3.997 10.399 1.00 98.31 80 PHE A O 1
ATOM 584 N N . LEU A 1 81 ? -10.425 2.940 10.488 1.00 98.44 81 LEU A N 1
ATOM 585 C CA . LEU A 1 81 ? -11.003 1.614 10.733 1.00 98.44 81 LEU A CA 1
ATOM 586 C C . LEU A 1 81 ? -11.779 1.557 12.055 1.00 98.44 81 LEU A C 1
ATOM 588 O O . LEU A 1 81 ? -12.882 1.008 12.097 1.00 98.44 81 LEU A O 1
ATOM 592 N N . GLN A 1 82 ? -11.259 2.171 13.122 1.00 98.44 82 GLN A N 1
ATOM 593 C CA . GLN A 1 82 ? -11.978 2.273 14.395 1.00 98.44 82 GLN A CA 1
ATOM 594 C C . GLN A 1 82 ? -13.277 3.077 14.249 1.00 98.44 82 GLN A C 1
ATOM 596 O O . GLN A 1 82 ? -14.314 2.664 14.770 1.00 98.44 82 GLN A O 1
ATOM 601 N N . ALA A 1 83 ? -13.254 4.198 13.521 1.00 98.31 83 ALA A N 1
ATOM 602 C CA . ALA A 1 83 ? -14.458 4.975 13.234 1.00 98.31 83 ALA A CA 1
ATOM 603 C C . ALA A 1 83 ? -15.455 4.188 12.362 1.00 98.31 83 ALA A C 1
ATOM 605 O O . ALA A 1 83 ? -16.646 4.145 12.670 1.00 98.31 83 ALA A O 1
ATOM 606 N N . PHE A 1 84 ? -14.965 3.507 11.324 1.00 98.31 84 PHE A N 1
ATOM 607 C CA . PHE A 1 84 ? -15.758 2.689 10.412 1.00 98.31 84 PHE A CA 1
ATOM 608 C C . PHE A 1 84 ? -16.487 1.565 11.151 1.00 98.31 84 PHE A C 1
ATOM 610 O O . PHE A 1 84 ? -17.698 1.423 11.005 1.00 98.31 84 PHE A O 1
ATOM 617 N N . TRP A 1 85 ? -15.793 0.800 11.994 1.00 97.88 85 TRP A N 1
ATOM 618 C CA . TRP A 1 85 ? -16.422 -0.281 12.753 1.00 97.88 85 TRP A CA 1
ATOM 619 C C . TRP A 1 85 ? -17.332 0.215 13.875 1.00 97.88 85 TRP A C 1
ATOM 621 O O . TRP A 1 85 ? -18.299 -0.464 14.200 1.00 97.88 85 TRP A O 1
ATOM 631 N N . ARG A 1 86 ? -17.099 1.403 14.445 1.00 97.19 86 ARG A N 1
ATOM 632 C CA . ARG A 1 86 ? -18.074 2.019 15.363 1.00 97.19 86 ARG A CA 1
ATOM 633 C C . ARG A 1 86 ? -19.359 2.422 14.645 1.00 97.19 86 ARG A C 1
ATOM 635 O O . ARG A 1 86 ? -20.437 2.239 15.200 1.00 97.19 86 ARG A O 1
ATOM 642 N N . GLN A 1 87 ? -19.246 2.943 13.424 1.00 97.75 87 GLN A N 1
ATOM 643 C CA . GLN A 1 87 ? -20.396 3.313 12.601 1.00 97.75 87 GLN A CA 1
ATOM 644 C C . GLN A 1 87 ? -21.136 2.082 12.052 1.00 97.75 87 GLN A C 1
ATOM 646 O O . GLN A 1 87 ? -22.364 2.074 11.981 1.00 97.75 87 GLN A O 1
ATOM 651 N N . TYR A 1 88 ? -20.399 1.030 11.689 1.00 97.06 88 TYR A N 1
ATOM 652 C CA . TYR A 1 88 ? -20.918 -0.210 11.108 1.00 97.06 88 TYR A CA 1
ATOM 653 C C . TYR A 1 88 ? -20.492 -1.437 11.936 1.00 97.06 88 TYR A C 1
ATOM 655 O O . TYR A 1 88 ? -19.743 -2.290 11.451 1.00 97.06 88 TYR A O 1
ATOM 663 N N . PRO A 1 89 ? -20.984 -1.578 13.182 1.00 95.81 89 PRO A N 1
ATOM 664 C CA . PRO A 1 89 ? -20.511 -2.605 14.117 1.00 95.81 89 PRO A CA 1
ATOM 665 C C . PRO A 1 89 ? -20.773 -4.034 13.640 1.00 95.81 89 PRO A C 1
ATOM 667 O O . PRO A 1 89 ? -19.998 -4.936 13.940 1.00 95.81 89 PRO A O 1
ATOM 670 N N . HIS A 1 90 ? -21.814 -4.247 12.831 1.00 95.50 90 HIS A N 1
ATOM 671 C CA . HIS A 1 90 ? -22.102 -5.554 12.239 1.00 95.50 90 HIS A CA 1
ATOM 672 C C . HIS A 1 90 ? -20.995 -6.038 11.285 1.00 95.50 90 HIS A C 1
ATOM 674 O O . HIS A 1 90 ? -20.804 -7.242 11.151 1.00 95.50 90 HIS A O 1
ATOM 680 N N . LEU A 1 91 ? -20.229 -5.128 10.667 1.00 96.19 91 LEU A N 1
ATOM 681 C CA . LEU A 1 91 ? -19.103 -5.478 9.794 1.00 96.19 91 LEU A CA 1
ATOM 682 C C . LEU A 1 91 ? -17.821 -5.797 10.570 1.00 96.19 91 LEU A C 1
ATOM 684 O O . LEU A 1 91 ? -16.916 -6.410 10.010 1.00 96.19 91 LEU A O 1
ATOM 688 N N . ALA A 1 92 ? -17.725 -5.409 11.845 1.00 95.19 92 ALA A N 1
ATOM 689 C CA . ALA A 1 92 ? -16.552 -5.697 12.673 1.00 95.19 92 ALA A CA 1
ATOM 690 C C . ALA A 1 92 ? -16.389 -7.202 12.953 1.00 95.19 92 ALA A C 1
ATOM 692 O O . ALA A 1 92 ? -15.272 -7.675 13.147 1.00 95.19 92 ALA A O 1
ATOM 693 N N . ASN A 1 93 ? -17.491 -7.956 12.926 1.00 94.00 93 ASN A N 1
ATOM 694 C CA . ASN A 1 93 ? -17.493 -9.402 13.157 1.00 94.00 93 ASN A CA 1
ATOM 695 C C . ASN A 1 93 ? -17.068 -10.221 11.929 1.00 94.00 93 ASN A C 1
ATOM 697 O O . ASN A 1 93 ? -16.810 -11.413 12.062 1.00 94.00 93 ASN A O 1
ATOM 701 N N . ASN A 1 94 ? -17.003 -9.608 10.745 1.00 96.56 94 ASN A N 1
ATOM 702 C CA . ASN A 1 94 ? -16.582 -10.301 9.530 1.00 96.56 94 ASN A CA 1
ATOM 703 C C . ASN A 1 94 ? -15.074 -10.538 9.538 1.00 96.56 94 ASN A C 1
ATOM 705 O O . ASN A 1 94 ? -14.324 -9.714 10.063 1.00 96.56 94 ASN A O 1
ATOM 709 N N . GLU A 1 95 ? -14.615 -11.588 8.861 1.00 97.44 95 GLU A N 1
ATOM 710 C CA . GLU A 1 95 ? -13.206 -11.689 8.482 1.00 97.44 95 GLU A CA 1
ATOM 711 C C . GLU A 1 95 ? -12.796 -10.467 7.644 1.00 97.44 95 GLU A C 1
ATOM 713 O O . GLU A 1 95 ? -13.556 -9.921 6.838 1.00 97.44 95 GLU A O 1
ATOM 718 N N . PHE A 1 96 ? -11.583 -9.999 7.879 1.00 97.94 96 PHE A N 1
ATOM 719 C CA . PHE A 1 96 ? -11.025 -8.767 7.370 1.00 97.94 96 PHE A CA 1
ATOM 720 C C . PHE A 1 96 ? -9.699 -9.042 6.672 1.00 97.94 96 PHE A C 1
ATOM 722 O O . PHE A 1 96 ? -8.694 -9.418 7.266 1.00 97.94 96 PHE A O 1
ATOM 729 N N . MET A 1 97 ? -9.700 -8.791 5.369 1.00 97.62 97 MET A N 1
ATOM 730 C CA . MET A 1 97 ? -8.507 -8.847 4.536 1.00 97.62 97 MET A CA 1
ATOM 731 C C . MET A 1 97 ? -8.071 -7.438 4.150 1.00 97.62 97 MET A C 1
ATOM 733 O O . MET A 1 97 ? -8.915 -6.599 3.814 1.00 97.62 97 MET A O 1
ATOM 737 N N . ILE A 1 98 ? -6.763 -7.185 4.118 1.00 98.00 98 ILE A N 1
ATOM 738 C CA . ILE A 1 98 ? -6.195 -5.981 3.495 1.00 98.00 98 ILE A CA 1
ATOM 739 C C . ILE A 1 98 ? -5.552 -6.370 2.166 1.00 98.00 98 ILE A C 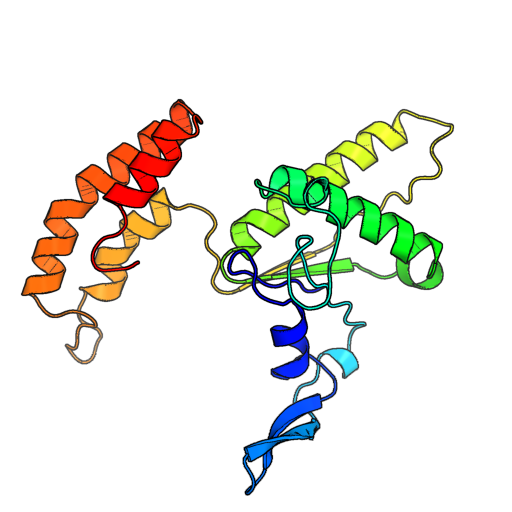1
ATOM 741 O O . ILE A 1 98 ? -4.712 -7.263 2.124 1.00 98.00 98 ILE A O 1
ATOM 745 N N . SER A 1 99 ? -5.939 -5.692 1.088 1.00 95.62 99 SER A N 1
ATOM 746 C CA . SER A 1 99 ? -5.373 -5.886 -0.246 1.00 95.62 99 SER A CA 1
ATOM 747 C C . SER A 1 99 ? -4.783 -4.586 -0.791 1.00 95.62 99 SER A C 1
ATOM 749 O O . SER A 1 99 ? -5.393 -3.521 -0.668 1.00 95.62 99 SER A O 1
ATOM 751 N N . SER A 1 100 ? -3.589 -4.656 -1.374 1.00 96.56 100 SER A N 1
ATOM 752 C CA . SER A 1 100 ? -2.954 -3.528 -2.063 1.00 96.56 100 SER A CA 1
ATOM 753 C C . SER A 1 100 ? -1.870 -4.015 -3.031 1.00 96.56 100 SER A C 1
ATOM 755 O O . SER A 1 100 ? -1.481 -5.184 -3.015 1.00 96.56 100 SER A O 1
ATOM 757 N N . GLY A 1 101 ? -1.359 -3.115 -3.867 1.00 95.06 101 GLY A N 1
ATOM 758 C CA . GLY A 1 101 ? -0.277 -3.410 -4.800 1.00 95.06 101 GLY A CA 1
ATOM 759 C C . GLY A 1 101 ? 0.714 -2.265 -4.955 1.00 95.06 101 GLY A C 1
ATOM 760 O O . GLY A 1 101 ? 0.493 -1.177 -4.418 1.00 95.06 101 GLY A O 1
ATOM 761 N N . SER A 1 102 ? 1.821 -2.496 -5.670 1.00 95.38 102 SER A N 1
ATOM 762 C CA . SER A 1 102 ? 2.897 -1.504 -5.834 1.00 95.38 102 SER A CA 1
ATOM 763 C C . SER A 1 102 ? 3.395 -1.010 -4.459 1.00 95.38 102 SER A C 1
ATOM 765 O O . SER A 1 102 ? 3.790 -1.826 -3.620 1.00 95.38 102 SER A O 1
ATOM 767 N N . TYR A 1 103 ? 3.322 0.293 -4.167 1.00 96.81 103 TYR A N 1
ATOM 768 C CA . TYR A 1 103 ? 3.686 0.877 -2.868 1.00 96.81 103 TYR A CA 1
ATOM 769 C C . TYR A 1 103 ? 2.850 0.355 -1.679 1.00 96.81 103 TYR A C 1
ATOM 771 O O . TYR A 1 103 ? 3.203 0.562 -0.517 1.00 96.81 103 TYR A O 1
ATOM 779 N N . GLY A 1 104 ? 1.783 -0.407 -1.946 1.00 96.81 104 GLY A N 1
ATOM 780 C CA . GLY A 1 104 ? 1.085 -1.228 -0.957 1.00 96.81 104 GLY A CA 1
ATOM 781 C C . GLY A 1 104 ? 2.007 -2.154 -0.155 1.00 96.81 104 GLY A C 1
ATOM 782 O O . GLY A 1 104 ? 1.728 -2.421 1.014 1.00 96.81 104 GLY A O 1
ATOM 783 N N . GLY A 1 105 ? 3.147 -2.563 -0.730 1.00 96.81 105 GLY A N 1
ATOM 784 C CA . GLY A 1 105 ? 4.204 -3.295 -0.025 1.00 96.81 105 GLY A CA 1
ATOM 785 C C . GLY A 1 105 ? 4.830 -2.534 1.147 1.00 96.81 105 GLY A C 1
ATOM 786 O O . GLY A 1 105 ? 5.313 -3.164 2.083 1.00 96.81 105 GLY A O 1
ATOM 787 N N . HIS A 1 106 ? 4.762 -1.200 1.149 1.00 96.81 106 HIS A N 1
ATOM 788 C CA . HIS A 1 106 ? 5.150 -0.366 2.285 1.00 96.81 106 HIS A CA 1
ATOM 789 C C . HIS A 1 106 ? 3.957 -0.012 3.179 1.00 96.81 106 HIS A C 1
ATOM 791 O O . HIS A 1 106 ? 4.102 -0.008 4.403 1.00 96.81 106 HIS A O 1
ATOM 797 N N . PHE A 1 107 ? 2.780 0.276 2.615 1.00 97.94 107 PHE A N 1
ATOM 798 C CA . PHE A 1 107 ? 1.611 0.661 3.416 1.00 97.94 107 PHE A CA 1
ATOM 799 C C . PHE A 1 107 ? 1.096 -0.476 4.299 1.00 97.94 107 PHE A C 1
ATOM 801 O O . PHE A 1 107 ? 0.930 -0.283 5.503 1.00 97.94 107 PHE A O 1
ATOM 808 N N . VAL A 1 108 ? 0.869 -1.665 3.736 1.00 98.25 108 VAL A N 1
ATOM 809 C CA . VAL A 1 108 ? 0.196 -2.763 4.449 1.00 98.25 108 VAL A CA 1
ATOM 810 C C . VAL A 1 108 ? 0.980 -3.228 5.686 1.00 98.25 108 VAL A C 1
ATOM 812 O O . VAL A 1 108 ? 0.365 -3.315 6.752 1.00 98.25 108 VAL A O 1
ATOM 815 N N . PRO A 1 109 ? 2.314 -3.437 5.641 1.00 97.69 109 PRO A N 1
ATOM 816 C CA . PRO A 1 109 ? 3.073 -3.778 6.846 1.00 97.69 109 PRO A CA 1
ATOM 817 C C . PRO A 1 109 ? 3.042 -2.684 7.923 1.00 97.69 109 PRO A C 1
ATOM 819 O O . PRO A 1 109 ? 2.947 -2.997 9.109 1.00 97.69 109 PRO A O 1
ATOM 822 N N . ASN A 1 110 ? 3.075 -1.402 7.532 1.00 98.25 110 ASN A N 1
ATOM 823 C CA . ASN A 1 110 ? 2.961 -0.292 8.484 1.00 98.25 110 ASN A CA 1
ATOM 824 C C . ASN A 1 110 ? 1.572 -0.256 9.138 1.00 98.25 110 ASN A C 1
ATOM 826 O O . ASN A 1 110 ? 1.482 -0.101 10.354 1.00 98.25 110 ASN A O 1
ATOM 830 N N . ILE A 1 111 ? 0.504 -0.461 8.360 1.00 98.69 111 ILE A N 1
ATOM 831 C CA . ILE A 1 111 ? -0.874 -0.550 8.864 1.00 98.69 111 ILE A CA 1
ATOM 832 C C . ILE A 1 111 ? -0.998 -1.686 9.883 1.00 98.69 111 ILE A C 1
ATOM 834 O O . ILE A 1 111 ? -1.469 -1.456 10.993 1.00 98.69 111 ILE A O 1
ATOM 838 N N . ILE A 1 112 ? -0.517 -2.888 9.555 1.00 98.38 112 ILE A N 1
ATOM 839 C CA . ILE A 1 112 ? -0.556 -4.038 10.473 1.00 98.38 112 ILE A CA 1
ATOM 840 C C . ILE A 1 112 ? 0.203 -3.742 11.764 1.00 98.38 112 ILE A C 1
ATOM 842 O O . ILE A 1 112 ? -0.324 -3.992 12.846 1.00 98.38 112 ILE A O 1
ATOM 846 N N . SER A 1 113 ? 1.412 -3.188 11.656 1.00 98.38 113 SER A N 1
ATOM 847 C CA . SER A 1 113 ? 2.248 -2.854 12.812 1.00 98.38 113 SER A CA 1
ATOM 848 C C . SER A 1 113 ? 1.554 -1.859 13.751 1.00 98.38 113 SER A C 1
ATOM 850 O O . SER A 1 113 ? 1.529 -2.062 14.966 1.00 98.38 113 SER A O 1
ATOM 852 N N . VAL A 1 114 ? 0.912 -0.823 13.199 1.00 98.75 114 VAL A N 1
ATOM 853 C CA . VAL A 1 114 ? 0.152 0.159 13.987 1.00 98.75 114 VAL A CA 1
ATOM 854 C C . VAL A 1 114 ? -1.080 -0.469 14.639 1.00 98.75 114 VAL A C 1
ATOM 856 O O . VAL A 1 114 ? -1.286 -0.265 15.837 1.00 98.75 114 VAL A O 1
ATOM 859 N N . ILE A 1 115 ? -1.873 -1.257 13.901 1.00 98.62 115 ILE A N 1
ATOM 860 C CA . ILE A 1 115 ? -3.051 -1.942 14.459 1.00 98.62 115 ILE A CA 1
ATOM 861 C C . ILE A 1 115 ? -2.621 -2.863 15.606 1.00 98.62 115 ILE A C 1
ATOM 863 O O . ILE A 1 115 ? -3.216 -2.811 16.683 1.00 98.62 115 ILE A O 1
ATOM 867 N N . GLN A 1 116 ? -1.579 -3.677 15.400 1.00 98.38 116 GLN A N 1
ATOM 868 C CA . GLN A 1 116 ? -1.067 -4.605 16.406 1.00 98.38 116 GLN A CA 1
ATOM 869 C C . GLN A 1 116 ? -0.619 -3.860 17.662 1.00 98.38 116 GLN A C 1
ATOM 871 O O . GLN A 1 116 ? -1.104 -4.159 18.752 1.00 98.38 116 GLN A O 1
ATOM 876 N N . LYS A 1 117 ? 0.234 -2.841 17.500 1.00 98.31 117 LYS A N 1
ATOM 877 C CA . LYS A 1 117 ? 0.724 -2.015 18.606 1.00 98.31 117 LYS A CA 1
ATOM 878 C C . LYS A 1 117 ? -0.430 -1.433 19.426 1.00 98.31 117 LYS A C 1
ATOM 880 O O . LYS A 1 117 ? -0.466 -1.599 20.642 1.00 98.31 117 LYS A O 1
ATOM 885 N N . ARG A 1 118 ? -1.397 -0.788 18.768 1.00 98.19 118 ARG A N 1
ATOM 886 C CA . ARG A 1 118 ? -2.525 -0.130 19.449 1.00 98.19 118 ARG A CA 1
ATOM 887 C C . ARG A 1 118 ? -3.507 -1.132 20.058 1.00 98.19 118 ARG A C 1
ATOM 889 O O . ARG A 1 118 ? -4.151 -0.825 21.058 1.00 98.19 118 ARG A O 1
ATOM 896 N N . ASN A 1 119 ? -3.624 -2.333 19.487 1.00 97.81 119 ASN A N 1
ATOM 897 C CA . ASN A 1 119 ? -4.388 -3.426 20.088 1.00 97.81 119 ASN A CA 1
ATOM 898 C C . ASN A 1 119 ? -3.716 -3.940 21.369 1.00 97.81 119 ASN A C 1
ATOM 900 O O . ASN A 1 119 ? -4.410 -4.182 22.352 1.00 97.81 119 ASN A O 1
ATOM 904 N N . ASP A 1 120 ? -2.394 -4.097 21.383 1.00 97.44 120 ASP A N 1
ATOM 905 C CA . ASP A 1 120 ? -1.663 -4.569 22.564 1.00 97.44 120 ASP A CA 1
ATOM 906 C C . ASP A 1 120 ? -1.662 -3.531 23.700 1.00 97.44 120 ASP A C 1
ATOM 908 O O . ASP A 1 120 ? -1.858 -3.885 24.866 1.00 97.44 120 ASP A O 1
ATOM 912 N N . GLU A 1 121 ? -1.561 -2.243 23.360 1.00 96.94 121 GLU A N 1
ATOM 913 C CA . GLU A 1 121 ? -1.775 -1.135 24.301 1.00 96.94 121 GLU A CA 1
ATOM 914 C C . GLU A 1 121 ? -3.195 -1.179 24.894 1.00 96.94 121 GLU A C 1
ATOM 916 O O . GLU A 1 121 ? -3.359 -1.130 26.112 1.00 96.94 121 GLU A O 1
ATOM 921 N N . ALA A 1 122 ? -4.224 -1.363 24.059 1.00 97.38 122 ALA A N 1
ATOM 922 C CA . ALA A 1 122 ? -5.616 -1.424 24.506 1.00 97.38 122 ALA A CA 1
ATOM 923 C C . ALA A 1 122 ? -5.942 -2.649 25.374 1.00 97.38 122 ALA A C 1
ATOM 925 O O . ALA A 1 122 ? -6.738 -2.533 26.298 1.00 97.38 122 ALA A O 1
ATOM 926 N N . LYS A 1 123 ? -5.317 -3.811 25.138 1.00 96.38 123 LYS A N 1
ATOM 927 C CA . LYS A 1 123 ? -5.474 -4.989 26.019 1.00 96.38 123 LYS A CA 1
ATOM 928 C C . LYS A 1 123 ? -4.979 -4.725 27.442 1.00 96.38 123 LYS A C 1
ATOM 930 O O . LYS A 1 123 ? -5.448 -5.368 28.377 1.00 96.38 123 LYS A O 1
ATOM 935 N N . SER A 1 124 ? -4.023 -3.811 27.592 1.00 95.06 124 SER A N 1
ATOM 936 C CA . SER A 1 124 ? -3.452 -3.431 28.887 1.00 95.06 124 SER A CA 1
ATOM 937 C C . SER A 1 124 ? -4.272 -2.346 29.599 1.00 95.06 124 SER A C 1
ATOM 939 O O . SER A 1 124 ? -4.038 -2.082 30.777 1.00 95.06 124 SER A O 1
ATOM 941 N N . ASP A 1 125 ? -5.241 -1.736 28.911 1.00 95.81 125 ASP A N 1
ATOM 942 C CA . ASP A 1 125 ? -6.108 -0.678 29.424 1.00 95.81 125 ASP A CA 1
ATOM 943 C C . ASP A 1 125 ? -7.559 -1.170 29.537 1.00 95.81 125 ASP A C 1
ATOM 945 O O . ASP A 1 125 ? -8.306 -1.231 28.561 1.00 95.81 125 ASP A O 1
ATOM 949 N N . LEU A 1 126 ? -7.983 -1.467 30.767 1.00 90.25 126 LEU A N 1
ATOM 950 C CA . LEU A 1 126 ? -9.340 -1.938 31.071 1.00 90.25 126 LEU A CA 1
ATOM 951 C C . LEU A 1 126 ? -10.444 -0.923 30.724 1.00 90.25 126 LEU A C 1
ATOM 953 O O . LEU A 1 126 ? -11.614 -1.298 30.684 1.00 90.25 126 LEU A O 1
ATOM 957 N N . SER A 1 127 ? -10.100 0.347 30.495 1.00 95.25 127 SER A N 1
ATOM 958 C CA . SER A 1 127 ? -11.045 1.390 30.083 1.00 95.25 127 SER A CA 1
ATOM 959 C C . SER A 1 127 ? -11.160 1.548 28.564 1.00 95.25 127 SER A C 1
ATOM 961 O O . SER A 1 127 ? -11.992 2.321 28.079 1.00 95.25 127 SER A O 1
ATOM 963 N N . SER A 1 128 ? -10.356 0.810 27.795 1.00 95.12 128 SER A N 1
ATOM 964 C CA . SER A 1 128 ? -10.294 0.963 26.349 1.00 95.12 128 SER A CA 1
ATOM 965 C C . SER A 1 128 ? -11.579 0.497 25.662 1.00 95.12 128 SER A C 1
ATOM 967 O O . SER A 1 128 ? -11.959 -0.669 25.713 1.00 95.12 128 SER A O 1
ATOM 969 N N . ALA A 1 129 ? -12.216 1.409 24.924 1.00 94.50 129 ALA A N 1
ATOM 970 C CA . ALA A 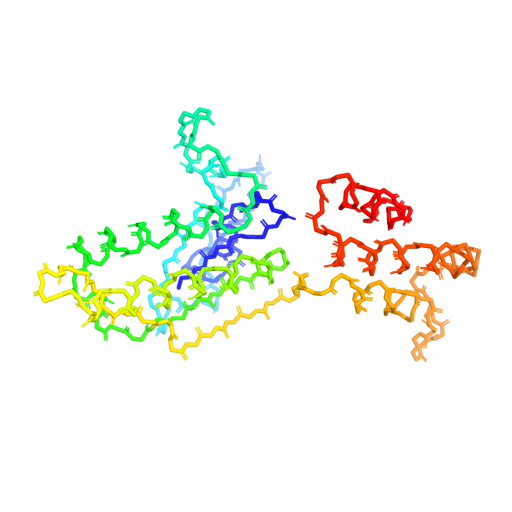1 129 ? -13.337 1.114 24.027 1.00 94.50 129 ALA A CA 1
ATOM 971 C C . ALA A 1 129 ? -12.871 0.772 22.595 1.00 94.50 129 ALA A C 1
ATOM 973 O O . ALA A 1 129 ? -13.599 0.985 21.618 1.00 94.50 129 ALA A O 1
ATOM 974 N N . ARG A 1 130 ? -11.612 0.345 22.434 1.00 96.75 130 ARG A N 1
ATOM 975 C CA . ARG A 1 130 ? -11.038 -0.010 21.133 1.00 96.75 130 ARG A CA 1
ATOM 976 C C . ARG A 1 130 ? -11.582 -1.358 20.666 1.00 96.75 130 ARG A C 1
ATOM 978 O O . ARG A 1 130 ? -11.627 -2.321 21.424 1.00 96.75 130 ARG A O 1
ATOM 985 N N . ILE A 1 131 ? -11.928 -1.442 19.386 1.00 97.06 131 ILE A N 1
ATOM 986 C CA . ILE A 1 131 ? -12.296 -2.707 18.752 1.00 97.06 131 ILE A CA 1
ATOM 987 C C . ILE A 1 131 ? -11.000 -3.459 18.438 1.00 97.06 131 ILE A C 1
ATOM 989 O O . ILE A 1 131 ? -10.212 -3.021 17.595 1.00 97.06 131 ILE A O 1
ATOM 993 N N . LEU A 1 132 ? -10.774 -4.576 19.134 1.00 96.44 132 LEU A N 1
ATOM 994 C CA . LEU A 1 132 ? -9.585 -5.418 18.987 1.00 96.44 132 LEU A CA 1
ATOM 995 C C . LEU A 1 132 ? -9.715 -6.324 17.762 1.00 96.44 132 LEU A C 1
ATOM 997 O O . LEU A 1 132 ? -10.041 -7.504 17.871 1.00 96.44 132 LEU A O 1
ATOM 1001 N N . LYS A 1 133 ? -9.461 -5.754 16.586 1.00 95.75 133 LYS A N 1
ATOM 1002 C CA . LYS A 1 133 ? -9.494 -6.475 15.316 1.00 95.75 133 LYS A CA 1
ATOM 1003 C C . LYS A 1 133 ? -8.142 -6.419 14.623 1.00 95.75 133 LYS A C 1
ATOM 1005 O O . LYS A 1 133 ? -7.501 -5.372 14.588 1.00 95.75 133 LYS A O 1
ATOM 1010 N N . MET A 1 134 ? -7.723 -7.560 14.089 1.00 97.50 134 MET A N 1
ATOM 1011 C CA . MET A 1 134 ? -6.569 -7.710 13.205 1.00 97.50 134 MET A CA 1
ATOM 1012 C C . MET A 1 134 ? -7.065 -8.215 11.851 1.00 97.50 134 MET A C 1
ATOM 1014 O O . MET A 1 134 ? -8.098 -8.881 11.817 1.00 97.50 134 MET A O 1
ATOM 1018 N N . PRO A 1 135 ? -6.363 -7.921 10.748 1.00 97.69 135 PRO A N 1
ATOM 1019 C CA . PRO A 1 135 ? -6.617 -8.623 9.504 1.00 97.69 135 PRO A CA 1
ATOM 1020 C C . PRO A 1 135 ? -6.234 -10.099 9.630 1.00 97.69 135 PRO A C 1
ATOM 1022 O O . PRO A 1 135 ? -5.123 -10.425 10.043 1.00 97.69 135 PRO A O 1
ATOM 1025 N N . GLU A 1 136 ? -7.150 -10.981 9.251 1.00 98.12 136 GLU A N 1
ATOM 1026 C CA . GLU A 1 136 ? -6.946 -12.427 9.195 1.00 98.12 136 GLU A CA 1
ATOM 1027 C C . GLU A 1 136 ? -6.114 -12.821 7.962 1.00 98.12 136 GLU A C 1
ATOM 1029 O O . GLU A 1 136 ? -5.448 -13.855 7.958 1.00 98.12 136 GLU A O 1
ATOM 1034 N N . SER A 1 137 ? -6.108 -11.984 6.919 1.00 97.19 137 SER A N 1
ATOM 1035 C CA . SER A 1 137 ? -5.293 -12.194 5.721 1.00 97.19 137 SER A CA 1
ATOM 1036 C C . SER A 1 137 ? -4.830 -10.891 5.069 1.00 97.19 137 SER A C 1
ATOM 1038 O O . SER A 1 137 ? -5.408 -9.813 5.249 1.00 97.19 137 SER A O 1
ATOM 1040 N N . ILE A 1 138 ? -3.769 -11.005 4.271 1.00 97.50 138 ILE A N 1
ATOM 1041 C CA . ILE A 1 138 ? -3.292 -9.947 3.387 1.00 97.50 138 ILE A CA 1
ATOM 1042 C C . ILE A 1 138 ? -3.131 -10.460 1.966 1.00 97.50 138 ILE A C 1
ATOM 1044 O O . ILE A 1 138 ? -2.695 -11.588 1.751 1.00 97.50 138 ILE A O 1
ATOM 1048 N N . MET A 1 139 ? -3.432 -9.598 1.000 1.00 95.94 139 MET A N 1
ATOM 1049 C CA . MET A 1 139 ? -3.167 -9.837 -0.412 1.00 95.94 139 MET A CA 1
ATOM 1050 C C . MET A 1 139 ? -2.286 -8.716 -0.955 1.00 95.94 139 MET A C 1
ATOM 1052 O O . MET A 1 139 ? -2.631 -7.539 -0.873 1.00 95.94 139 MET A O 1
ATOM 1056 N N . LEU A 1 140 ? -1.131 -9.083 -1.498 1.00 95.88 140 LEU A N 1
ATOM 1057 C CA . LEU A 1 140 ? -0.128 -8.145 -1.984 1.00 95.88 140 LEU A CA 1
ATOM 1058 C C . LEU A 1 140 ? 0.176 -8.447 -3.450 1.00 95.88 140 LEU A C 1
ATOM 1060 O O . LEU A 1 140 ? 0.619 -9.546 -3.773 1.00 95.88 140 LEU A O 1
ATOM 1064 N N . VAL A 1 141 ? -0.076 -7.478 -4.330 1.00 93.44 141 VAL A N 1
ATOM 1065 C CA . VAL A 1 141 ? 0.001 -7.657 -5.789 1.00 93.44 141 VAL A CA 1
ATOM 1066 C C . VAL A 1 141 ? 1.103 -6.771 -6.370 1.00 93.44 141 VAL A C 1
ATOM 1068 O O . VAL A 1 141 ? 1.049 -5.555 -6.221 1.00 93.44 141 VAL A O 1
ATOM 1071 N N . ASN A 1 142 ? 2.109 -7.364 -7.026 1.00 93.25 142 ASN A N 1
ATOM 1072 C CA . ASN A 1 142 ? 3.222 -6.642 -7.672 1.00 93.25 142 ASN A CA 1
ATOM 1073 C C . ASN A 1 142 ? 3.810 -5.532 -6.781 1.00 93.25 142 ASN A C 1
ATOM 1075 O O . ASN A 1 142 ? 3.783 -4.350 -7.125 1.00 93.25 142 ASN A O 1
ATOM 1079 N N . ILE A 1 143 ? 4.252 -5.904 -5.581 1.00 94.50 143 ILE A N 1
ATOM 1080 C CA . ILE A 1 143 ? 4.630 -4.936 -4.551 1.00 94.50 143 ILE A CA 1
ATOM 1081 C C . ILE A 1 143 ? 6.065 -4.431 -4.667 1.00 94.50 143 ILE A C 1
ATOM 1083 O O . ILE A 1 143 ? 6.972 -5.147 -5.082 1.00 94.50 143 ILE A O 1
ATOM 1087 N N . CYS A 1 144 ? 6.254 -3.214 -4.168 1.00 91.06 144 CYS A N 1
ATOM 1088 C CA . CYS A 1 144 ? 7.537 -2.628 -3.820 1.00 91.06 144 CYS A CA 1
ATOM 1089 C C . CYS A 1 144 ? 7.663 -2.708 -2.290 1.00 91.06 144 CYS A C 1
ATOM 1091 O O . CYS A 1 144 ? 6.931 -2.011 -1.586 1.00 91.06 144 CYS A O 1
ATOM 1093 N N . SER A 1 145 ? 8.490 -3.618 -1.768 1.00 92.25 145 SER A N 1
ATOM 1094 C CA . SER A 1 145 ? 8.631 -3.849 -0.316 1.00 92.25 145 SER A CA 1
ATOM 1095 C C . SER A 1 145 ? 10.078 -3.821 0.166 1.00 92.25 145 SER A C 1
ATOM 1097 O O . SER A 1 145 ? 10.369 -3.164 1.163 1.00 92.25 145 SER A O 1
ATOM 1099 N N . ASP A 1 146 ? 10.984 -4.491 -0.549 1.00 92.88 146 ASP A N 1
ATOM 1100 C CA . ASP A 1 146 ? 12.423 -4.443 -0.296 1.00 92.88 146 ASP A CA 1
ATOM 1101 C C . ASP A 1 146 ? 13.166 -3.935 -1.531 1.00 92.88 146 ASP A C 1
ATOM 1103 O O . ASP A 1 146 ? 13.290 -4.641 -2.535 1.00 92.88 146 ASP A O 1
ATOM 1107 N N . MET A 1 147 ? 13.664 -2.700 -1.445 1.00 90.44 147 MET A N 1
ATOM 1108 C CA . MET A 1 147 ? 14.331 -2.045 -2.571 1.00 90.44 147 MET A CA 1
ATOM 1109 C C . MET A 1 147 ? 15.647 -2.739 -2.912 1.00 90.44 147 MET A C 1
ATOM 1111 O O . MET A 1 147 ? 15.981 -2.883 -4.082 1.00 90.44 147 MET A O 1
ATOM 1115 N N . LEU A 1 148 ? 16.374 -3.239 -1.909 1.00 92.44 148 LEU A N 1
ATOM 1116 C CA . LEU A 1 148 ? 17.659 -3.892 -2.138 1.00 92.44 148 LEU A CA 1
ATOM 1117 C C . LEU A 1 148 ? 17.501 -5.152 -3.000 1.00 92.44 148 LEU A C 1
ATOM 1119 O O . LEU A 1 148 ? 18.225 -5.333 -3.977 1.00 92.44 148 LEU A O 1
ATOM 1123 N N . THR A 1 149 ? 16.540 -6.018 -2.672 1.00 91.88 149 THR A N 1
ATOM 1124 C CA . THR A 1 149 ? 16.229 -7.197 -3.491 1.00 91.88 149 THR A CA 1
ATOM 1125 C C . THR A 1 149 ? 15.645 -6.799 -4.841 1.00 91.88 149 THR A C 1
ATOM 1127 O O . THR A 1 149 ? 16.029 -7.393 -5.846 1.00 91.88 149 THR A O 1
ATOM 1130 N N . HIS A 1 150 ? 14.769 -5.791 -4.887 1.00 89.75 150 HIS A N 1
ATOM 1131 C CA . HIS A 1 150 ? 14.202 -5.294 -6.141 1.00 89.75 150 HIS A CA 1
ATOM 1132 C C . HIS A 1 150 ? 15.300 -4.907 -7.144 1.00 89.75 150 HIS A C 1
ATOM 1134 O O . HIS A 1 150 ? 15.368 -5.479 -8.232 1.00 89.75 150 HIS A O 1
ATOM 1140 N N . PHE A 1 151 ? 16.220 -4.023 -6.748 1.00 89.31 151 PHE A N 1
ATOM 1141 C CA . PHE A 1 151 ? 17.301 -3.574 -7.623 1.00 89.31 151 PHE A CA 1
ATOM 1142 C C . PHE A 1 151 ? 18.314 -4.684 -7.924 1.00 89.31 151 PHE A C 1
ATOM 1144 O O . PHE A 1 151 ? 18.812 -4.762 -9.040 1.00 89.31 151 PHE A O 1
ATOM 1151 N N . ARG A 1 152 ? 18.557 -5.639 -7.016 1.00 89.12 152 ARG A N 1
ATOM 1152 C CA . ARG A 1 152 ? 19.391 -6.818 -7.340 1.00 89.12 152 ARG A CA 1
ATOM 1153 C C . ARG A 1 152 ? 18.843 -7.634 -8.510 1.00 89.12 152 ARG A C 1
ATOM 1155 O O . ARG A 1 152 ? 19.620 -8.195 -9.278 1.00 89.12 152 ARG A O 1
ATOM 1162 N N . TRP A 1 153 ? 17.521 -7.721 -8.634 1.00 89.69 153 TRP A N 1
ATOM 1163 C CA . TRP A 1 153 ? 16.863 -8.513 -9.672 1.00 89.69 153 TRP A CA 1
ATOM 1164 C C . TRP A 1 153 ? 16.521 -7.721 -10.932 1.00 89.69 153 TRP A C 1
ATOM 1166 O O . TRP A 1 153 ? 16.155 -8.339 -11.934 1.00 89.69 153 TRP A O 1
ATOM 1176 N N . ILE A 1 154 ? 16.662 -6.393 -10.924 1.00 86.69 154 ILE A N 1
ATOM 1177 C CA . ILE A 1 154 ? 16.244 -5.553 -12.049 1.00 86.69 154 ILE A CA 1
ATOM 1178 C C . ILE A 1 154 ? 17.047 -5.869 -13.316 1.00 86.69 154 ILE A C 1
ATOM 1180 O O . ILE A 1 154 ? 16.457 -6.120 -14.364 1.00 86.69 154 ILE A O 1
ATOM 1184 N N . HIS A 1 155 ? 18.373 -6.013 -13.203 1.00 88.50 155 HIS A N 1
ATOM 1185 C CA . HIS A 1 155 ? 19.216 -6.397 -14.336 1.00 88.50 155 HIS A CA 1
ATOM 1186 C C . HIS A 1 155 ? 18.813 -7.773 -14.871 1.00 88.50 155 HIS A C 1
ATOM 1188 O O . HIS A 1 155 ? 18.551 -7.928 -16.056 1.00 88.50 155 HIS A O 1
ATOM 1194 N N . HIS A 1 156 ? 18.678 -8.778 -14.002 1.00 87.69 156 HIS A N 1
ATOM 1195 C CA . HIS A 1 156 ? 18.254 -10.115 -14.428 1.00 87.69 156 HIS A CA 1
ATOM 1196 C C . HIS A 1 156 ? 16.896 -10.095 -15.148 1.00 87.69 156 HIS A C 1
ATOM 1198 O O . HIS A 1 156 ? 16.727 -10.769 -16.159 1.00 87.69 156 HIS A O 1
ATOM 1204 N N . SER A 1 157 ? 15.936 -9.323 -14.637 1.00 87.06 157 SER A N 1
ATOM 1205 C CA . SER A 1 157 ? 14.560 -9.299 -15.147 1.00 87.06 157 SER A CA 1
ATOM 1206 C C . SER A 1 157 ? 14.433 -8.590 -16.494 1.00 87.06 157 SER A C 1
ATOM 1208 O O . SER A 1 157 ? 13.552 -8.931 -17.276 1.00 87.06 157 SER A O 1
ATOM 1210 N N . LEU A 1 158 ? 15.298 -7.609 -16.767 1.00 88.94 158 LEU A N 1
ATOM 1211 C CA . LEU A 1 158 ? 15.202 -6.759 -17.958 1.00 88.94 158 LEU A CA 1
ATOM 1212 C C . LEU A 1 158 ? 16.230 -7.119 -19.043 1.00 88.94 158 LEU A C 1
ATOM 1214 O O . LEU A 1 158 ? 15.999 -6.844 -20.222 1.00 88.94 158 LEU A O 1
ATOM 1218 N N . CYS A 1 159 ? 17.337 -7.757 -18.656 1.00 90.19 159 CYS A N 1
ATOM 1219 C CA . CYS A 1 159 ? 18.496 -7.995 -19.519 1.00 90.19 159 CYS A CA 1
ATOM 1220 C C . CYS A 1 159 ? 18.780 -9.461 -19.824 1.00 90.19 159 CYS A C 1
ATOM 1222 O O . CYS A 1 159 ? 19.675 -9.758 -20.612 1.00 90.19 159 CYS A O 1
ATOM 1224 N N . ASN A 1 160 ? 18.034 -10.396 -19.237 1.00 89.44 160 ASN A N 1
ATOM 1225 C CA . ASN A 1 160 ? 18.122 -11.782 -19.671 1.00 89.44 160 ASN A CA 1
ATOM 1226 C C . ASN A 1 160 ? 17.243 -12.030 -20.890 1.00 89.44 160 ASN A C 1
ATOM 1228 O O . ASN A 1 160 ? 16.137 -11.503 -21.008 1.00 89.44 160 ASN A O 1
ATOM 1232 N N . ARG A 1 161 ? 17.739 -12.890 -21.781 1.00 85.56 161 ARG A N 1
ATOM 1233 C CA . ARG A 1 161 ? 16.969 -13.375 -22.923 1.00 85.56 161 ARG A CA 1
ATOM 1234 C C . ARG A 1 161 ? 15.855 -14.288 -22.431 1.00 85.56 161 ARG A C 1
ATOM 1236 O O . ARG A 1 161 ? 16.110 -15.242 -21.695 1.00 85.56 161 ARG A O 1
ATOM 1243 N N . ASP A 1 162 ? 14.638 -14.005 -22.866 1.00 82.50 162 ASP A N 1
ATOM 1244 C CA . ASP A 1 162 ? 13.519 -14.924 -22.728 1.00 82.50 162 ASP A CA 1
ATOM 1245 C C . ASP A 1 162 ? 13.739 -16.192 -23.594 1.00 82.50 162 ASP A C 1
ATOM 1247 O O . ASP A 1 162 ? 14.694 -16.267 -24.379 1.00 82.50 162 ASP A O 1
ATOM 1251 N N . PRO A 1 163 ? 12.872 -17.217 -23.494 1.00 81.38 163 PRO A N 1
ATOM 1252 C CA . PRO A 1 163 ? 12.978 -18.416 -24.329 1.00 81.38 163 PRO A CA 1
ATOM 1253 C C . PRO A 1 163 ? 12.902 -18.156 -25.846 1.00 81.38 163 PRO A C 1
ATOM 1255 O O . PRO A 1 163 ? 13.317 -19.010 -26.626 1.00 81.38 163 PRO A O 1
ATOM 1258 N N . GLY A 1 164 ? 12.375 -17.002 -26.267 1.00 82.12 164 GLY A N 1
ATOM 1259 C CA . GLY A 1 164 ? 12.342 -16.538 -27.656 1.00 82.12 164 GLY A CA 1
ATOM 1260 C C . GLY A 1 164 ? 13.611 -15.798 -28.095 1.00 82.12 164 GLY A C 1
ATOM 1261 O O . GLY A 1 164 ? 13.732 -15.436 -29.265 1.00 82.12 164 GLY A O 1
ATOM 1262 N N . GLY A 1 165 ? 14.577 -15.598 -27.194 1.00 80.75 165 GLY A N 1
ATOM 1263 C CA . GLY A 1 165 ? 15.837 -14.905 -27.455 1.00 80.75 165 GLY A CA 1
ATOM 1264 C C . GLY A 1 165 ? 15.752 -13.379 -27.363 1.00 80.75 165 GLY A C 1
ATOM 1265 O O . GLY A 1 165 ? 16.762 -12.713 -27.629 1.00 80.75 165 GLY A O 1
ATOM 1266 N N . THR A 1 166 ? 14.592 -12.831 -26.987 1.00 81.69 166 THR A N 1
ATOM 1267 C CA . THR A 1 166 ? 14.339 -11.394 -26.840 1.00 81.69 166 THR A CA 1
ATOM 1268 C C . THR A 1 166 ? 14.674 -10.904 -25.434 1.00 81.69 166 THR A C 1
ATOM 1270 O O . THR A 1 166 ? 14.492 -11.614 -24.450 1.00 81.69 166 THR A O 1
ATOM 1273 N N . MET A 1 167 ? 15.201 -9.684 -25.344 1.00 84.69 167 MET A N 1
ATOM 1274 C CA . MET A 1 167 ? 15.455 -8.977 -24.084 1.00 84.69 167 MET A CA 1
ATOM 1275 C C . MET A 1 167 ? 14.549 -7.751 -24.025 1.00 84.69 167 MET A C 1
ATOM 1277 O O . MET A 1 167 ? 14.219 -7.190 -25.073 1.00 84.69 167 MET A O 1
ATOM 1281 N N . PHE A 1 168 ? 14.162 -7.330 -22.819 1.00 88.88 168 PHE A N 1
ATOM 1282 C CA . PHE A 1 168 ? 13.379 -6.104 -22.657 1.00 88.88 168 PHE A CA 1
ATOM 1283 C C . PHE A 1 168 ? 14.231 -4.875 -22.995 1.00 88.88 168 PHE A C 1
ATOM 1285 O O . PHE A 1 168 ? 13.803 -4.000 -23.746 1.00 88.88 168 PHE A O 1
ATOM 1292 N N . PHE A 1 169 ? 15.467 -4.853 -22.495 1.00 89.88 169 PHE A N 1
ATOM 1293 C CA . PHE A 1 169 ? 16.469 -3.855 -22.845 1.00 89.88 169 PHE A CA 1
ATOM 1294 C C . PHE A 1 169 ? 17.521 -4.405 -23.807 1.00 89.88 169 PHE A C 1
ATOM 1296 O O . PHE A 1 169 ? 17.816 -5.597 -23.829 1.00 89.88 169 PHE A O 1
ATOM 1303 N N . ASN A 1 170 ? 18.077 -3.519 -24.636 1.00 90.00 170 ASN A N 1
ATOM 1304 C CA . ASN A 1 170 ? 19.184 -3.872 -25.519 1.00 90.00 170 ASN A CA 1
ATOM 1305 C C . ASN A 1 170 ? 20.503 -3.991 -24.735 1.00 90.00 170 ASN A C 1
ATOM 1307 O O . ASN A 1 170 ? 20.603 -3.537 -23.595 1.00 90.00 170 ASN A O 1
ATOM 1311 N N . ASP A 1 171 ? 21.528 -4.564 -25.371 1.00 90.75 171 ASP A N 1
ATOM 1312 C CA . ASP A 1 171 ? 22.822 -4.818 -24.725 1.00 90.75 171 ASP A CA 1
ATOM 1313 C C . ASP A 1 171 ? 23.448 -3.547 -24.119 1.00 90.75 171 ASP A C 1
ATOM 1315 O O . ASP A 1 171 ? 24.002 -3.600 -23.026 1.00 90.75 171 ASP A O 1
ATOM 1319 N N . THR A 1 172 ? 23.328 -2.392 -24.786 1.00 92.12 172 THR A N 1
ATOM 1320 C CA . THR A 1 172 ? 23.900 -1.122 -24.307 1.00 92.12 172 THR A CA 1
ATOM 1321 C C . THR A 1 172 ? 23.260 -0.655 -23.003 1.00 92.12 172 THR A C 1
ATOM 1323 O O . THR A 1 172 ? 23.976 -0.308 -22.069 1.00 92.12 172 THR A O 1
ATOM 1326 N N . VAL A 1 173 ? 21.927 -0.675 -22.918 1.00 91.56 173 VAL A N 1
ATOM 1327 C CA . VAL A 1 173 ? 21.203 -0.299 -21.691 1.00 91.56 173 VAL A CA 1
ATOM 1328 C C . VAL A 1 173 ? 21.506 -1.289 -20.566 1.00 91.56 173 VAL A C 1
ATOM 1330 O O . VAL A 1 173 ? 21.642 -0.896 -19.413 1.00 91.56 173 VAL A O 1
ATOM 1333 N N . CYS A 1 174 ? 21.667 -2.569 -20.894 1.00 91.06 174 CYS A N 1
ATOM 1334 C CA . CYS A 1 174 ? 21.995 -3.594 -19.913 1.00 91.06 174 CYS A CA 1
ATOM 1335 C C . CYS A 1 174 ? 23.403 -3.460 -19.332 1.00 91.06 174 CYS A C 1
ATOM 1337 O O . CYS A 1 174 ? 23.573 -3.620 -18.127 1.00 91.06 174 CYS A O 1
ATOM 1339 N N . MET A 1 175 ? 24.395 -3.118 -20.157 1.00 91.94 175 MET A N 1
ATOM 1340 C CA . MET A 1 175 ? 25.747 -2.815 -19.678 1.00 91.94 175 MET A CA 1
ATOM 1341 C C . MET A 1 175 ? 25.746 -1.601 -18.744 1.00 91.94 175 MET A C 1
ATOM 1343 O O . MET A 1 175 ? 26.306 -1.672 -17.657 1.00 91.94 175 MET A O 1
ATOM 1347 N N . ASP A 1 176 ? 25.046 -0.532 -19.123 1.00 91.44 176 ASP A N 1
ATOM 1348 C CA . ASP A 1 176 ? 24.945 0.679 -18.303 1.00 91.44 176 ASP A CA 1
ATOM 1349 C C . ASP A 1 176 ? 24.246 0.416 -16.954 1.00 91.44 176 ASP A C 1
ATOM 1351 O O . ASP A 1 176 ? 24.716 0.836 -15.897 1.00 91.44 176 ASP A O 1
ATOM 1355 N N . LEU A 1 177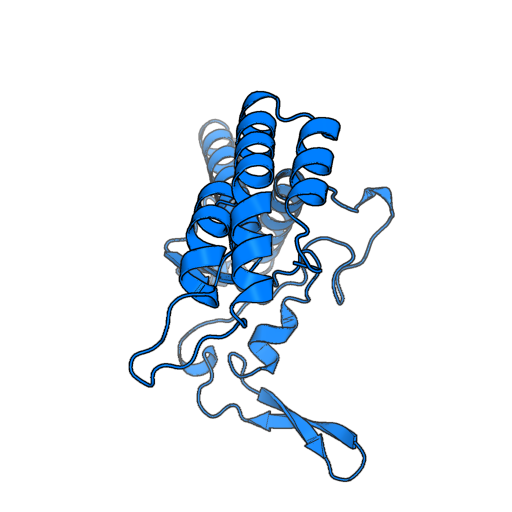 ? 23.169 -0.376 -16.965 1.00 90.38 177 LEU A N 1
ATOM 1356 C CA . LEU A 1 177 ? 22.499 -0.821 -15.744 1.00 90.38 177 LEU A CA 1
ATOM 1357 C C . LEU A 1 177 ? 23.425 -1.669 -14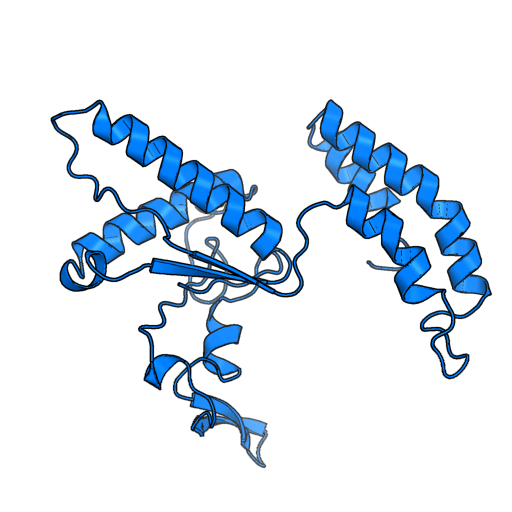.859 1.00 90.38 177 LEU A C 1
ATOM 1359 O O . LEU A 1 177 ? 23.413 -1.512 -13.639 1.00 90.38 177 LEU A O 1
ATOM 1363 N N . ALA A 1 178 ? 24.221 -2.567 -15.449 1.00 91.62 178 ALA A N 1
ATOM 1364 C CA . ALA A 1 178 ? 25.175 -3.391 -14.710 1.00 91.62 178 ALA A CA 1
ATOM 1365 C C . ALA A 1 178 ? 26.273 -2.552 -14.036 1.00 91.62 178 ALA A C 1
ATOM 1367 O O . ALA A 1 178 ? 26.659 -2.867 -12.909 1.00 91.62 178 ALA A O 1
ATOM 1368 N N . ASP A 1 179 ? 26.731 -1.484 -14.692 1.00 93.12 179 ASP A N 1
ATOM 1369 C CA . ASP A 1 179 ? 27.777 -0.594 -14.181 1.00 93.12 179 ASP A CA 1
ATOM 1370 C C . ASP A 1 179 ? 27.286 0.277 -13.012 1.00 93.12 179 ASP A C 1
ATOM 1372 O O . ASP A 1 179 ? 28.023 0.495 -12.048 1.00 93.12 179 ASP A O 1
ATOM 1376 N N . GLN A 1 180 ? 26.034 0.742 -13.057 1.00 91.88 180 GLN A N 1
ATOM 1377 C CA . GLN A 1 180 ? 25.454 1.614 -12.024 1.00 91.88 180 GLN A CA 1
ATOM 1378 C C . GLN A 1 180 ? 24.891 0.844 -10.817 1.00 91.88 180 GLN A C 1
ATOM 1380 O O . GLN A 1 180 ? 24.803 1.376 -9.705 1.00 91.88 180 GLN A O 1
ATOM 1385 N N . LEU A 1 181 ? 24.525 -0.429 -11.003 1.00 92.19 181 LEU A N 1
ATOM 1386 C CA . LEU A 1 181 ? 23.857 -1.221 -9.973 1.00 92.19 181 LEU A CA 1
ATOM 1387 C C . LEU A 1 181 ? 24.632 -1.319 -8.640 1.00 92.19 181 LEU A C 1
ATOM 1389 O O . LEU A 1 181 ? 23.987 -1.187 -7.598 1.00 92.19 181 LEU A O 1
ATOM 1393 N N . PRO A 1 182 ? 25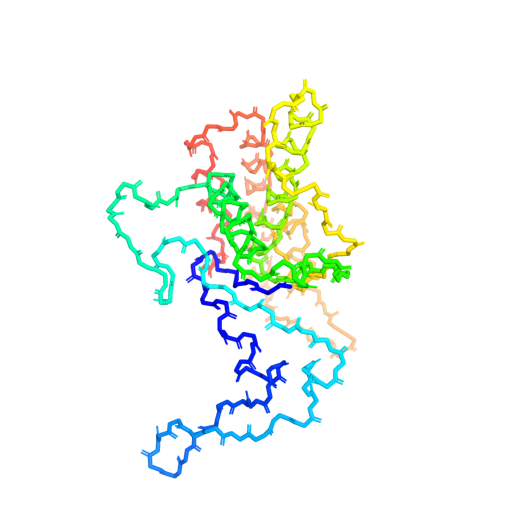.966 -1.514 -8.595 1.00 95.12 182 PRO A N 1
ATOM 1394 C CA . PRO A 1 182 ? 26.698 -1.583 -7.329 1.00 95.12 182 PRO A CA 1
ATOM 1395 C C . PRO A 1 182 ? 26.529 -0.336 -6.450 1.00 95.12 182 PRO A C 1
ATOM 1397 O O . PRO A 1 182 ? 26.240 -0.468 -5.262 1.00 95.12 182 PRO A O 1
ATOM 1400 N N . GLU A 1 183 ? 26.627 0.867 -7.026 1.00 95.06 183 GLU A N 1
ATOM 1401 C CA . GLU A 1 183 ? 26.476 2.122 -6.277 1.00 95.06 183 GLU A CA 1
ATOM 1402 C C . GLU A 1 183 ? 25.040 2.306 -5.756 1.00 95.06 183 GLU A C 1
ATOM 1404 O O . GLU A 1 183 ? 24.828 2.713 -4.606 1.00 95.06 183 GLU A O 1
ATOM 1409 N N . CYS A 1 184 ? 24.043 1.937 -6.563 1.00 95.00 184 CYS A N 1
ATOM 1410 C CA . CYS A 1 184 ? 22.651 1.895 -6.123 1.00 95.00 184 CYS A CA 1
ATOM 1411 C C . CYS A 1 184 ? 22.467 0.936 -4.928 1.00 95.00 184 CYS A C 1
ATOM 1413 O O . CYS A 1 184 ? 21.923 1.316 -3.890 1.00 95.00 184 CYS A O 1
ATOM 1415 N N . LEU A 1 185 ? 22.967 -0.300 -5.013 1.00 95.62 185 LEU A N 1
ATOM 1416 C CA . LEU A 1 185 ? 22.805 -1.283 -3.938 1.00 95.62 185 LEU A CA 1
ATOM 1417 C C . LEU A 1 185 ? 23.520 -0.866 -2.644 1.00 95.62 185 LEU A C 1
ATOM 1419 O O . LEU A 1 185 ? 22.955 -1.021 -1.556 1.00 95.62 185 LEU A O 1
ATOM 1423 N N . ASP A 1 186 ? 24.726 -0.309 -2.754 1.00 97.00 186 ASP A N 1
ATOM 1424 C CA . ASP A 1 186 ? 25.495 0.174 -1.606 1.00 97.00 186 ASP A CA 1
ATOM 1425 C C . ASP A 1 186 ? 24.810 1.369 -0.931 1.00 97.00 186 ASP A C 1
ATOM 1427 O O . ASP A 1 186 ? 24.706 1.414 0.300 1.00 97.00 186 ASP A O 1
ATOM 1431 N N . SER A 1 187 ? 24.269 2.308 -1.713 1.00 96.88 187 SER A N 1
ATOM 1432 C CA . SER A 1 187 ? 23.531 3.455 -1.172 1.00 96.88 187 SER A CA 1
ATOM 1433 C C . SER A 1 187 ? 22.215 3.042 -0.496 1.00 96.88 187 SER A C 1
ATOM 1435 O O . SER A 1 187 ? 21.921 3.529 0.601 1.00 96.88 187 SER A O 1
ATOM 1437 N N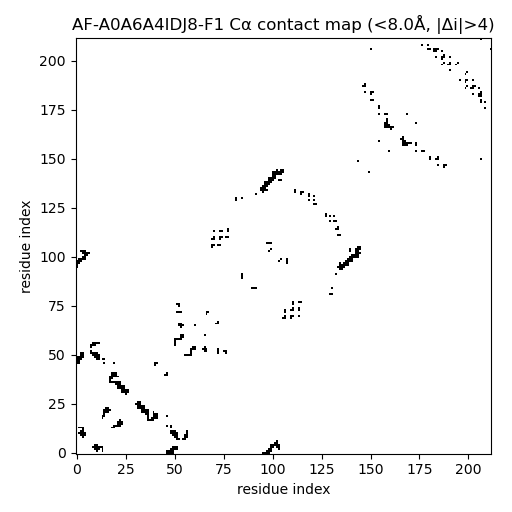 . ILE A 1 188 ? 21.470 2.068 -1.044 1.00 96.19 188 ILE A N 1
ATOM 1438 C CA . ILE A 1 188 ? 20.298 1.481 -0.367 1.00 96.19 188 ILE A CA 1
ATOM 1439 C C . ILE A 1 188 ? 20.714 0.857 0.968 1.00 96.19 188 ILE A C 1
ATOM 1441 O O . ILE A 1 188 ? 20.112 1.157 2.005 1.00 96.19 188 ILE A O 1
ATOM 1445 N N . GLN A 1 189 ? 21.753 0.018 0.971 1.00 97.19 189 GLN A N 1
ATOM 1446 C CA . GLN A 1 189 ? 22.228 -0.655 2.180 1.00 97.19 189 GLN A CA 1
ATOM 1447 C C . GLN A 1 189 ? 22.679 0.347 3.252 1.00 97.19 189 GLN A C 1
ATOM 1449 O O . GLN A 1 189 ? 22.390 0.155 4.439 1.00 97.19 189 GLN A O 1
ATOM 1454 N N . TYR A 1 190 ? 23.339 1.431 2.844 1.00 97.44 190 TYR A N 1
ATOM 1455 C CA . TYR A 1 190 ? 23.709 2.534 3.723 1.00 97.44 190 TYR A CA 1
ATOM 1456 C C . TYR A 1 190 ? 22.475 3.251 4.291 1.00 97.44 190 TYR A C 1
ATOM 1458 O O . TYR A 1 190 ? 22.406 3.514 5.496 1.00 97.44 190 TYR A O 1
ATOM 1466 N N . SER A 1 191 ? 21.452 3.497 3.465 1.00 97.12 191 SER A N 1
ATOM 1467 C CA . SER A 1 191 ? 20.199 4.125 3.903 1.00 97.12 191 SER A CA 1
ATOM 1468 C C . SER A 1 191 ? 19.462 3.302 4.966 1.00 97.12 191 SER A C 1
ATOM 1470 O O . SER A 1 191 ? 18.878 3.867 5.894 1.00 97.12 191 SER A O 1
ATOM 1472 N N . TYR A 1 192 ? 19.534 1.969 4.892 1.00 95.19 192 TYR A N 1
ATOM 1473 C CA . TYR A 1 192 ? 18.948 1.076 5.892 1.00 95.19 192 TYR A CA 1
ATOM 1474 C C . TYR A 1 192 ? 19.666 1.166 7.243 1.00 95.19 192 TYR A C 1
ATOM 1476 O O . TYR A 1 192 ? 19.017 1.056 8.282 1.00 95.19 192 TYR A O 1
ATOM 1484 N N . GLN A 1 193 ? 20.983 1.392 7.234 1.00 96.81 193 GLN A N 1
ATOM 1485 C CA . GLN A 1 193 ? 21.797 1.513 8.446 1.00 96.81 193 GLN A CA 1
ATOM 1486 C C . GLN A 1 193 ? 21.640 2.882 9.115 1.00 96.81 193 GLN A C 1
ATOM 1488 O O . GLN A 1 193 ? 21.514 2.957 10.333 1.00 96.81 193 GLN A O 1
ATOM 1493 N N . GLN A 1 194 ? 21.645 3.963 8.331 1.00 96.50 194 GLN A N 1
ATOM 1494 C CA . GLN A 1 194 ? 21.597 5.328 8.868 1.00 96.50 194 GLN A CA 1
ATOM 1495 C C . GLN A 1 194 ? 20.175 5.832 9.108 1.00 96.50 194 GLN A C 1
ATOM 1497 O O . GLN A 1 194 ? 19.938 6.635 10.005 1.00 96.50 194 GLN A O 1
ATOM 1502 N N . GLN A 1 195 ? 19.228 5.406 8.269 1.00 92.69 195 GLN A N 1
ATOM 1503 C CA . GLN A 1 195 ? 17.816 5.791 8.299 1.00 92.69 195 GLN A CA 1
ATOM 1504 C C . GLN A 1 195 ? 17.536 7.306 8.245 1.00 92.69 195 GLN A C 1
ATOM 1506 O O . GLN A 1 195 ? 16.397 7.730 8.478 1.00 92.69 195 GLN A O 1
ATOM 1511 N N . THR A 1 196 ? 18.521 8.127 7.866 1.00 95.88 196 THR A N 1
ATOM 1512 C CA . THR A 1 196 ? 18.376 9.584 7.737 1.00 95.88 196 THR A CA 1
ATOM 1513 C C . THR A 1 196 ? 17.691 9.960 6.425 1.00 95.88 196 THR A C 1
ATOM 1515 O O . THR A 1 196 ? 17.790 9.238 5.432 1.00 95.88 196 THR A O 1
ATOM 1518 N N . LEU A 1 197 ? 17.030 11.123 6.393 1.00 94.00 197 LEU A N 1
ATOM 1519 C CA . LEU A 1 197 ? 16.412 11.643 5.168 1.00 94.00 197 LEU A CA 1
ATOM 1520 C C . LEU A 1 197 ? 17.433 11.784 4.030 1.00 94.00 197 LEU A C 1
ATOM 1522 O O . LEU A 1 197 ? 17.153 11.372 2.912 1.00 94.00 197 LEU A O 1
ATOM 1526 N N . VAL A 1 198 ? 18.625 12.304 4.336 1.00 96.94 198 VAL A N 1
ATOM 1527 C CA . VAL A 1 198 ? 19.702 12.491 3.354 1.00 96.94 198 VAL A CA 1
ATOM 1528 C C . VAL A 1 198 ? 20.127 11.154 2.750 1.00 96.94 198 VAL A C 1
ATOM 1530 O O . VAL A 1 198 ? 20.157 11.034 1.534 1.00 96.94 198 VAL A O 1
ATOM 1533 N N . SER A 1 199 ? 20.369 10.130 3.579 1.00 96.62 199 SER A N 1
ATOM 1534 C CA . SER A 1 199 ? 20.767 8.803 3.080 1.00 96.62 199 SER A CA 1
ATOM 1535 C C . SER A 1 199 ? 19.698 8.141 2.206 1.00 96.62 199 SER A C 1
ATOM 1537 O O . SER A 1 199 ? 20.027 7.438 1.259 1.00 96.62 199 SER A O 1
ATOM 1539 N N . LYS A 1 200 ? 18.413 8.380 2.501 1.00 94.56 200 LYS A N 1
ATOM 1540 C CA . LYS A 1 200 ? 17.293 7.851 1.714 1.00 94.56 200 LYS A CA 1
ATOM 1541 C C . LYS A 1 200 ? 17.165 8.560 0.367 1.00 94.56 200 LYS A C 1
ATOM 1543 O O . LYS A 1 200 ? 16.967 7.889 -0.634 1.00 94.56 200 LYS A O 1
ATOM 1548 N N . ILE A 1 201 ? 17.304 9.888 0.345 1.00 94.69 201 ILE A N 1
ATOM 1549 C CA . ILE A 1 201 ? 17.278 10.674 -0.897 1.00 94.69 201 ILE A CA 1
ATOM 1550 C C . ILE A 1 201 ? 18.459 10.296 -1.794 1.00 94.69 201 ILE A C 1
ATOM 1552 O O . ILE A 1 201 ? 18.251 10.073 -2.981 1.00 94.69 201 ILE A O 1
ATOM 1556 N N . ASP A 1 202 ? 19.664 10.185 -1.229 1.00 95.62 202 ASP A N 1
ATOM 1557 C CA . ASP A 1 202 ? 20.864 9.778 -1.971 1.00 95.62 202 ASP A CA 1
ATOM 1558 C C . ASP A 1 202 ? 20.676 8.399 -2.621 1.00 95.62 202 ASP A C 1
ATOM 1560 O O . ASP A 1 202 ? 20.925 8.245 -3.813 1.00 95.62 202 ASP A O 1
ATOM 1564 N N . ALA A 1 203 ? 20.140 7.427 -1.872 1.00 95.38 203 ALA A N 1
ATOM 1565 C CA . ALA A 1 203 ? 19.826 6.106 -2.411 1.00 95.38 203 ALA A CA 1
ATOM 1566 C C . ALA A 1 203 ? 18.792 6.164 -3.546 1.00 95.38 203 ALA A C 1
ATOM 1568 O O . ALA A 1 203 ? 18.991 5.547 -4.585 1.00 95.38 203 ALA A O 1
ATOM 1569 N N . THR A 1 204 ? 17.709 6.934 -3.387 1.00 92.12 204 THR A N 1
ATOM 1570 C CA . THR A 1 204 ? 16.716 7.114 -4.458 1.00 92.12 204 THR A CA 1
ATOM 1571 C C . THR A 1 204 ? 17.342 7.714 -5.715 1.00 92.12 204 THR A C 1
ATOM 1573 O O . THR A 1 204 ? 17.097 7.215 -6.802 1.00 92.12 204 THR A O 1
ATOM 1576 N N . GLN A 1 205 ? 18.178 8.744 -5.579 1.00 93.31 205 GLN A N 1
ATOM 1577 C CA . GLN A 1 205 ? 18.802 9.415 -6.722 1.00 93.31 205 GLN A CA 1
ATOM 1578 C C . GLN A 1 205 ? 19.803 8.522 -7.458 1.00 93.31 205 GLN A C 1
ATOM 1580 O O . GLN A 1 205 ? 19.846 8.541 -8.681 1.00 93.31 205 GLN A O 1
ATOM 1585 N N . LYS A 1 206 ? 20.597 7.733 -6.729 1.00 93.19 206 LYS A N 1
ATOM 1586 C CA . LYS A 1 206 ? 21.575 6.807 -7.322 1.00 93.19 206 LYS A CA 1
ATOM 1587 C C . LYS A 1 206 ? 20.937 5.584 -7.970 1.00 93.19 206 LYS A C 1
ATOM 1589 O O . LYS A 1 206 ? 21.561 4.947 -8.810 1.00 93.19 206 LYS A O 1
ATOM 1594 N N . CYS A 1 207 ? 19.721 5.242 -7.560 1.00 91.12 207 CYS A N 1
ATOM 1595 C CA . CYS A 1 207 ? 18.971 4.128 -8.122 1.00 91.12 207 CYS A CA 1
ATOM 1596 C C . CYS A 1 207 ? 18.014 4.528 -9.253 1.00 91.12 207 CYS A C 1
ATOM 1598 O O . CYS A 1 207 ? 17.496 3.629 -9.910 1.00 91.12 207 CYS A O 1
ATOM 1600 N N . ASP A 1 208 ? 17.821 5.828 -9.512 1.00 86.38 208 ASP A N 1
ATOM 1601 C CA . ASP A 1 208 ? 17.034 6.355 -10.640 1.00 86.38 208 ASP A CA 1
ATOM 1602 C C . ASP A 1 208 ? 17.806 6.214 -11.966 1.00 86.38 208 ASP A C 1
ATOM 1604 O O . ASP A 1 208 ? 18.249 7.174 -12.602 1.00 86.38 208 ASP A O 1
ATOM 1608 N N . ILE A 1 209 ? 18.033 4.961 -12.356 1.00 68.00 209 ILE A N 1
ATOM 1609 C CA . ILE A 1 209 ? 18.767 4.582 -13.560 1.00 68.00 209 ILE A CA 1
ATOM 1610 C C . ILE A 1 209 ? 17.754 4.541 -14.712 1.00 68.00 209 ILE A C 1
ATOM 1612 O O . ILE A 1 209 ? 16.982 3.593 -14.826 1.00 68.00 209 ILE A O 1
ATOM 1616 N N . HIS A 1 210 ? 17.755 5.559 -15.580 1.00 63.91 210 HIS A N 1
ATOM 1617 C CA . HIS A 1 210 ? 16.822 5.728 -16.717 1.00 63.91 210 HIS A CA 1
ATOM 1618 C C . HIS A 1 210 ? 15.347 6.015 -16.362 1.00 63.91 210 HIS A C 1
ATOM 1620 O O . HIS A 1 210 ? 14.466 5.712 -17.170 1.00 63.91 210 HIS A O 1
ATOM 1626 N N . GLY A 1 211 ? 15.055 6.655 -15.224 1.00 57.34 211 GLY A N 1
ATOM 1627 C CA . GLY A 1 211 ? 13.695 7.108 -14.891 1.00 57.34 211 GLY A CA 1
ATOM 1628 C C . GLY A 1 211 ? 12.837 6.065 -14.168 1.00 57.34 211 GLY A C 1
ATOM 1629 O O . GLY A 1 211 ? 11.628 6.016 -14.417 1.00 57.34 211 GLY A O 1
ATOM 1630 N N . TRP A 1 212 ? 13.460 5.225 -13.332 1.00 51.19 212 TRP A N 1
ATOM 1631 C CA . TRP A 1 212 ? 12.824 4.141 -12.567 1.00 51.19 212 TRP A CA 1
ATOM 1632 C C . TRP A 1 212 ? 12.866 4.394 -11.060 1.00 51.19 212 TRP A C 1
ATOM 1634 O O . TRP A 1 212 ? 13.946 4.739 -10.538 1.00 51.19 212 TRP A O 1
#

Sequence (212 aa):
MTLGGGPGGSGMLFPFSGAGPCSISIDENGHGIPIASPYSWTEHVNVLSIDHPVGVGFSYGERASLRNTSLTAAWDTDDFLQAFWRQYPHLANNEFMISSGSYGGHFVPNIISVIQKRNDEAKSDLSSARILKMPESIMLVNICSDMLTHFRWIHHSLCNRDPGGTMFFNDTVCMDLADQLPECLDSIQYSYQQQTLVSKIDATQKCDIHGW

pLDDT: mean 93.7, std 5.93, range [51.19, 98.75]

Solvent-accessible surface area (backbone atoms only — not comparable to full-atom values): 11736 Å² total; per-residue (Å²): 61,34,36,27,19,73,82,56,31,39,10,60,56,53,34,40,70,22,44,23,66,35,19,66,44,70,47,100,84,70,46,81,40,82,40,78,28,93,68,31,46,59,82,81,43,86,82,47,65,39,45,37,47,57,69,7,73,87,28,72,74,58,83,86,59,50,61,93,44,51,60,64,34,16,51,56,54,47,54,48,50,55,52,49,32,69,77,40,52,81,61,60,76,48,91,39,44,44,35,30,26,33,38,19,41,46,38,52,60,29,32,51,52,45,43,50,53,55,41,56,55,39,75,74,34,94,83,55,86,70,82,84,68,74,67,81,44,76,45,79,44,80,56,50,67,53,67,62,63,50,61,69,43,46,58,60,73,34,50,43,61,46,99,87,69,51,46,81,42,56,73,69,59,38,53,52,50,62,69,47,42,61,60,18,48,52,32,40,56,48,18,70,74,67,66,40,70,67,41,45,52,52,18,53,60,55,47,42,67,91,83,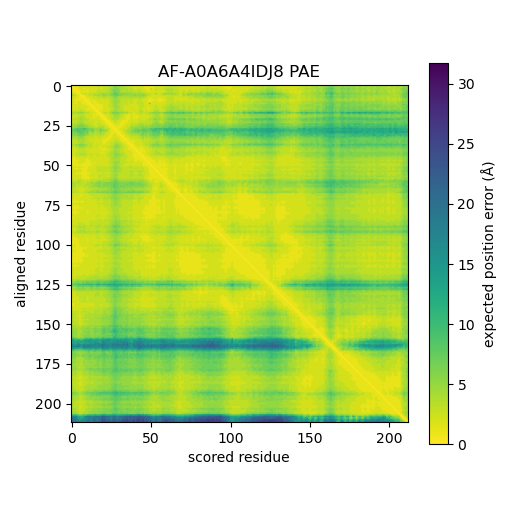92

Secondary structure (DSSP, 8-state):
-EE--TTT--TTHHIIIIISSEEEEE-TTS-EEEEE-TT-GGGTS---EE--STTSTT----GGG--SSHHHHHHHHHHHHHHHHHHSHHHHTS--EEEEEETHHHHHHHHHHHHHHHHHHHHT-TT--------SEEEEEEE---HHHHHHHHHHHHHSPPTTS--SS-HHHHHHHHHHHHHHHHHHHHHHHH--HHHHHHHHHHH-SS--

=== Feature glossary ===
Key to the feature types in this record:

— What the protein is —

Primary structure: the covalent order of the twenty standard amino acids along the backbone. Two proteins with the same sequence will (almost always) fold to the same structure; two with 30% identity often share a fold but not the details.

Database cross-references. InterPro integrates a dozen domain/family signature databases into unified entries with residue-range hits. GO terms attach function/process/location labels with evidence codes. CATH codes position the fold in a four-level structural taxonomy. Organism is the NCBI-taxonomy species name.

— Where its atoms are —

The mmCIF block holds the 3D Cartesian coordinates of each backbone atom (N, Cα, C, O) in ångströms. mmCIF is the PDB's canonical archive format — a tagged-loop text representation of the atomic model.

Six rendered views show the 3D structure from the faces of a cube — i.e. along ±x, ±y, ±z. Rendering representation is drawn randomly per protein from cartoon (secondary-structure ribbons), sticks (backbone bonds), or molecular surface; coloring is either N→C rainbow (blue at the N-terminus through red at the C-terminus) or one color per chain.

— Local backbone conformation —

DSSP 8-state secondary structure assigns each residue one of H (α-helix), G (3₁₀-helix), I (π-helix), E (extended β-strand), B (isolated β-bridge), T (hydrogen-bonded turn), S (bend), or '-' (coil). The assignment is computed from backbone hydrogen-bond geometry via the Kabsch–Sander algorithm.

P-SEA three-state annotation labels each residue as helix, strand, or coil based purely on the geometry of the Cα trace. It serves as a fallback when the full backbone (and thus DSSP) is unavailable.

The φ/ψ torsion pair specifies the backbone conformation at each residue. φ rotates about the N–Cα bond, ψ about the Cα–C bond. Steric clashes forbid most of the (φ, ψ) plane — the allowed regions (α-helix basin, β-sheet basin, left-handed helix) are the Ramachandran-allowed regions.

— Global shape and packing —

The geometric summary reports three shape descriptors. Rg (radius of gyration) measures how spread out the Cα atoms are about their centre of mass; compact globular proteins have small Rg, elongated or unfolded ones large. Cα contacts (<8 Å, |i−j|>4) count long-range residue pairs in spatial proximity — high for tightly packed folds, near zero for rods or random coil. The bounding-box extents give the protein's footprint along x, y, z in Å.

Accessible surface area quantifies burial. A residue with SASA near zero is packed into the hydrophobic core; one with SASA >100 Å² sits on the surface. Computed here via the Shrake–Rupley numerical algorithm with a 1.4 Å probe.

Plot images: a contact map (which residues are close in 3D, as an N×N binary image), a Ramachandran scatter (backbone torsion angles, revealing secondary-structure composition at a glance), and — for AlphaFold structures — a PAE heatmap (pairwise prediction confidence).

— Structural neighborhood —

The Foldseek 3Di string encodes local tertiary geometry as a 20-letter alphabet — one character per residue — derived from the relative positions of nearby Cα atoms. Unlike the amino-acid sequence, 3Di is a direct function of the 3D structure, so two proteins with the same fold have similar 3Di strings even at low sequence identity.

Nearest PDB neighbors are the top structural matches found by Foldseek when searching this structure against the entire Protein Data Bank. Each hit reports a TM-score (0 to 1; >0.5 almost always implies the same fold) and an E-value. These are *structural* homologs — they may share no detectable sequence similarity.

— Confidence and disorder —

For AlphaFold models, the B-factor field carries pLDDT — the model's own estimate of local accuracy on a 0–100 scale. Regions with pLDDT<50 should be treated as essentially unmodeled; they often correspond to intrinsically disordered segments.

B-factor (Debye–Waller factor) reflects atomic displacement in the crystal lattice. It is an experimental observable (units Å²), not a prediction; low values mean the atom is pinned down, high values mean it moves or is heterogeneous across the crystal.

Predicted aligned error is AlphaFold's pairwise confidence. Unlike pLDDT (per-residue), PAE is per-residue-pair and captures whether two parts of the structure are correctly placed relative to each other. Units are ångströms of expected positional error.